Protein AF-A0A917Z6Z4-F1 (afdb_monomer)

Sequence (315 aa):
MNKAQIWLPVVLVAQLLILATIVSKHENIMANGEVVYLRTMPVDPRDIFRGDYVVLDYELVHRAKGLMQENNLRADNVYLNLRTNQRDVANLVSVDSTAPTLGLFVRGFASAFDHSYLPKLQLGIEKYFVEQGAGKELEAIRGEAQSWQTPLEMRVALGSDGTPVITGHRFSPIRTRTRFAEQEDALAQPDAPPQHLEFSIENSRLAPLTLFDDQAHCGFALVHAETLRPVALNRNCSKAVLKRIELFPGDRYQVEIDLSQLQWQAKGQSDPLSLAEVDRAWNGFRLVYQGQVDTPTADAEQILSARFFRRGGVD

Radius of gyration: 22.68 Å; Cα contacts (8 Å, |Δi|>4): 640; chains: 1; bounding box: 60×42×80 Å

Structure (mmCIF, N/CA/C/O backbone):
data_AF-A0A917Z6Z4-F1
#
_entry.id   AF-A0A917Z6Z4-F1
#
loop_
_atom_site.group_PDB
_atom_site.id
_atom_site.type_symbol
_atom_site.label_atom_id
_atom_site.label_alt_id
_atom_site.label_comp_id
_atom_site.label_asym_id
_atom_site.label_entity_id
_atom_site.label_seq_id
_atom_site.pdbx_PDB_ins_code
_atom_site.Cartn_x
_atom_site.Cartn_y
_atom_site.Cartn_z
_atom_site.occupancy
_atom_site.B_iso_or_equiv
_atom_site.auth_seq_id
_atom_site.auth_comp_id
_atom_site.auth_asym_id
_atom_site.auth_atom_id
_atom_site.pdbx_PDB_model_num
ATOM 1 N N . MET A 1 1 ? 32.267 11.219 -52.436 1.00 61.03 1 MET A N 1
ATOM 2 C CA . MET A 1 1 ? 31.227 11.059 -51.395 1.00 61.03 1 MET A CA 1
ATOM 3 C C . MET A 1 1 ? 31.404 12.179 -50.390 1.00 61.03 1 MET A C 1
ATOM 5 O O . MET A 1 1 ? 32.453 12.245 -49.756 1.00 61.03 1 MET A O 1
ATOM 9 N N . ASN A 1 2 ? 30.450 13.110 -50.307 1.00 73.31 2 ASN A N 1
ATOM 10 C CA . ASN A 1 2 ? 30.540 14.196 -49.328 1.00 73.31 2 ASN A CA 1
ATOM 11 C C . ASN A 1 2 ? 30.501 13.594 -47.923 1.00 73.31 2 ASN A C 1
ATOM 13 O O . ASN A 1 2 ? 29.737 12.662 -47.690 1.00 73.31 2 ASN A O 1
ATOM 17 N N . LYS A 1 3 ? 31.290 14.125 -46.981 1.00 69.12 3 LYS A N 1
ATOM 18 C CA . LYS A 1 3 ? 31.307 13.652 -45.582 1.00 69.12 3 LYS A CA 1
ATOM 19 C C . LYS A 1 3 ? 29.878 13.504 -45.027 1.00 69.12 3 LYS A C 1
ATOM 21 O O . LYS A 1 3 ? 29.570 12.500 -44.398 1.00 69.12 3 LYS A O 1
ATOM 26 N N . ALA A 1 4 ? 28.980 14.427 -45.376 1.00 69.19 4 ALA A N 1
ATOM 27 C CA . ALA A 1 4 ? 27.560 14.388 -45.019 1.00 69.19 4 ALA A CA 1
ATOM 28 C C . ALA A 1 4 ? 26.798 13.125 -45.491 1.00 69.19 4 ALA A C 1
ATOM 30 O O . ALA A 1 4 ? 25.942 12.635 -44.763 1.00 69.19 4 ALA A O 1
ATOM 31 N N . GLN A 1 5 ? 27.128 12.554 -46.657 1.00 77.19 5 GLN A N 1
ATOM 32 C CA . GLN A 1 5 ? 26.504 11.318 -47.160 1.00 77.19 5 GLN A CA 1
ATOM 33 C C . GLN A 1 5 ? 26.950 10.063 -46.394 1.00 77.19 5 GLN A C 1
ATOM 35 O O . GLN A 1 5 ? 26.251 9.059 -46.440 1.00 77.19 5 GLN A O 1
ATOM 40 N N . ILE A 1 6 ? 28.091 10.109 -45.694 1.00 82.94 6 ILE A N 1
ATOM 41 C CA . ILE A 1 6 ? 28.589 9.003 -44.856 1.00 82.94 6 ILE A CA 1
ATOM 42 C C . ILE A 1 6 ? 28.063 9.136 -43.420 1.00 82.94 6 ILE A C 1
ATOM 44 O O . ILE A 1 6 ? 27.693 8.142 -42.808 1.00 82.94 6 ILE A O 1
ATOM 48 N N . TRP A 1 7 ? 27.976 10.357 -42.884 1.00 90.88 7 TRP A N 1
ATOM 49 C CA . TRP A 1 7 ? 27.488 10.587 -41.517 1.00 90.88 7 TRP A CA 1
ATOM 50 C C . TRP A 1 7 ? 25.987 10.328 -41.356 1.00 90.88 7 TRP A C 1
ATOM 52 O O . TRP A 1 7 ? 25.575 9.811 -40.321 1.00 90.88 7 TRP A O 1
ATOM 62 N N . LEU A 1 8 ? 25.170 10.630 -42.371 1.00 90.94 8 LEU A N 1
ATOM 63 C CA . LEU A 1 8 ? 23.722 10.409 -42.317 1.00 90.94 8 LEU A CA 1
ATOM 64 C C . LEU A 1 8 ? 23.328 8.936 -42.046 1.00 90.94 8 LEU A C 1
ATOM 66 O O . LEU A 1 8 ? 22.584 8.702 -41.093 1.00 90.94 8 LEU A O 1
ATOM 70 N N . PRO A 1 9 ? 23.824 7.927 -42.796 1.00 92.31 9 PRO A N 1
ATOM 71 C CA . PRO A 1 9 ? 23.509 6.529 -42.502 1.00 92.31 9 PRO A CA 1
ATOM 72 C C . PRO A 1 9 ? 24.098 6.063 -41.166 1.00 92.31 9 PRO A C 1
ATOM 74 O O . PRO A 1 9 ? 23.475 5.255 -40.488 1.00 92.31 9 PRO A O 1
ATOM 77 N N . VAL A 1 10 ? 25.252 6.594 -40.746 1.00 93.75 10 VAL A N 1
ATOM 78 C CA . VAL A 1 10 ? 25.847 6.265 -39.439 1.00 93.75 10 VAL A CA 1
ATOM 79 C C . VAL A 1 10 ? 24.940 6.716 -38.294 1.00 93.75 10 VAL A C 1
ATOM 81 O O . VAL A 1 10 ? 24.666 5.927 -37.395 1.00 93.75 10 VAL A O 1
ATOM 84 N N . VAL A 1 11 ? 24.428 7.949 -38.342 1.00 94.69 11 VAL A N 1
ATOM 85 C CA . VAL A 1 11 ? 23.484 8.460 -37.333 1.00 94.69 11 VAL A CA 1
ATOM 86 C C . VAL A 1 11 ? 22.180 7.661 -37.350 1.00 94.69 11 VAL A C 1
ATOM 88 O O . VAL A 1 11 ? 21.671 7.311 -36.288 1.00 94.69 11 VAL A O 1
ATOM 91 N N . LEU A 1 12 ? 21.666 7.316 -38.535 1.00 95.62 12 LEU A N 1
ATOM 92 C CA . LEU A 1 12 ? 20.458 6.499 -38.665 1.00 95.62 12 LEU A CA 1
ATOM 93 C C . LEU A 1 12 ? 20.634 5.111 -38.029 1.00 95.62 12 LEU A C 1
ATOM 95 O O . LEU A 1 12 ? 19.788 4.677 -37.250 1.00 95.62 12 LEU A O 1
ATOM 99 N N . VAL A 1 13 ? 21.746 4.430 -38.321 1.00 96.25 13 VAL A N 1
ATOM 100 C CA . VAL A 1 13 ? 22.067 3.122 -37.731 1.00 96.25 13 VAL A CA 1
ATOM 101 C C . VAL A 1 13 ? 22.260 3.242 -36.220 1.00 96.25 13 VAL A C 1
ATOM 103 O O . VAL A 1 13 ? 21.740 2.410 -35.482 1.00 96.25 13 VAL A O 1
ATOM 106 N N . ALA A 1 14 ? 22.940 4.287 -35.741 1.00 95.31 14 ALA A N 1
ATOM 107 C CA . ALA A 1 14 ? 23.107 4.523 -34.310 1.00 95.31 14 ALA A CA 1
ATOM 108 C C . ALA A 1 14 ? 21.754 4.708 -33.600 1.00 95.31 14 ALA A C 1
ATOM 110 O O . ALA A 1 14 ? 21.525 4.100 -32.557 1.00 95.31 14 ALA A O 1
ATOM 111 N N . GLN A 1 15 ? 20.827 5.469 -34.191 1.00 95.31 15 GLN A N 1
ATOM 112 C CA . GLN A 1 15 ? 19.481 5.656 -33.646 1.00 95.31 15 GLN A CA 1
ATOM 113 C C . GLN A 1 15 ? 18.687 4.340 -33.604 1.00 95.31 15 GLN A C 1
ATOM 115 O O . GLN A 1 15 ? 18.035 4.050 -32.600 1.00 95.31 15 GLN A O 1
ATOM 120 N N . LEU A 1 16 ? 18.758 3.524 -34.662 1.00 96.19 16 LEU A N 1
ATOM 121 C CA . LEU A 1 16 ? 18.109 2.209 -34.698 1.00 96.19 16 LEU A CA 1
ATOM 122 C C . LEU A 1 16 ? 18.694 1.253 -33.653 1.00 96.19 16 LEU A C 1
ATOM 124 O O . LEU A 1 16 ? 17.938 0.536 -33.004 1.00 96.19 16 LEU A O 1
ATOM 128 N N . LEU A 1 17 ? 20.014 1.273 -33.448 1.00 95.94 17 LEU A N 1
ATOM 129 C CA . LEU A 1 17 ? 20.668 0.473 -32.412 1.00 95.94 17 LEU A CA 1
ATOM 130 C C . LEU A 1 17 ? 20.223 0.888 -31.006 1.00 95.94 17 LEU A C 1
ATOM 132 O O . LEU A 1 17 ? 19.947 0.018 -30.187 1.00 95.94 17 LEU A O 1
ATOM 136 N N . ILE A 1 18 ? 20.098 2.190 -30.731 1.00 95.38 18 ILE A N 1
ATOM 137 C CA . ILE A 1 18 ? 19.599 2.686 -29.438 1.00 95.38 18 ILE A CA 1
ATOM 138 C C . ILE A 1 18 ? 18.153 2.233 -29.195 1.00 95.38 18 ILE A C 1
ATOM 140 O O . ILE A 1 18 ? 17.816 1.793 -28.100 1.00 95.38 18 ILE A O 1
ATOM 144 N N . LEU A 1 19 ? 17.285 2.300 -30.206 1.00 94.62 19 LEU A N 1
ATOM 145 C CA . LEU A 1 19 ? 15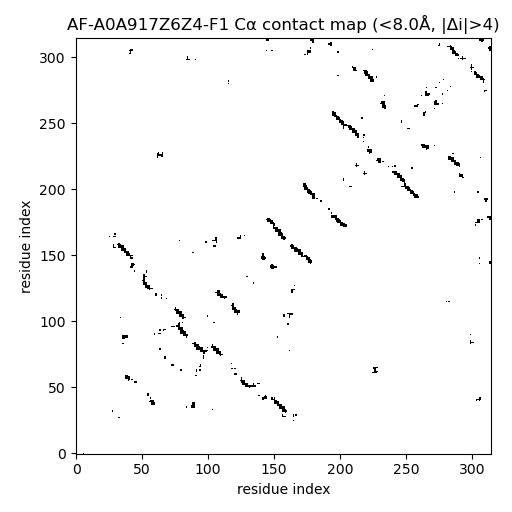.912 1.808 -30.065 1.00 94.62 19 LEU A CA 1
ATOM 146 C C . LEU A 1 19 ? 15.876 0.289 -29.850 1.00 94.62 19 LEU A C 1
ATOM 148 O O . LEU A 1 19 ? 15.153 -0.191 -28.977 1.00 94.62 19 LEU A O 1
ATOM 152 N N . ALA A 1 20 ? 16.691 -0.462 -30.592 1.00 94.12 20 ALA A N 1
ATOM 153 C CA . ALA A 1 20 ? 16.779 -1.912 -30.457 1.00 94.12 20 ALA A CA 1
ATOM 154 C C . ALA A 1 20 ? 17.257 -2.343 -29.061 1.00 94.12 20 ALA A C 1
ATOM 156 O O . ALA A 1 20 ? 16.723 -3.307 -28.513 1.00 94.12 20 ALA A O 1
ATOM 157 N N . THR A 1 21 ? 18.211 -1.630 -28.447 1.00 92.00 21 THR A N 1
ATOM 158 C CA . THR A 1 21 ? 18.669 -1.951 -27.083 1.00 92.00 21 THR A CA 1
ATOM 159 C C . THR A 1 21 ? 17.591 -1.689 -26.034 1.00 92.00 21 THR A C 1
ATOM 161 O O . THR A 1 21 ? 17.430 -2.506 -25.127 1.00 92.00 21 THR A O 1
ATOM 164 N N . ILE A 1 22 ? 16.813 -0.609 -26.167 1.00 89.56 22 ILE A N 1
ATOM 165 C CA . ILE A 1 22 ? 15.687 -0.315 -25.265 1.00 89.56 22 ILE A CA 1
ATOM 166 C C . ILE A 1 22 ? 14.629 -1.420 -25.356 1.00 89.56 22 ILE A C 1
ATOM 168 O O . ILE A 1 22 ? 14.234 -1.973 -24.330 1.00 89.56 22 ILE A O 1
ATOM 172 N N . VAL A 1 23 ? 14.214 -1.781 -26.574 1.00 90.62 23 VAL A N 1
ATOM 173 C CA . VAL A 1 23 ? 13.217 -2.841 -26.795 1.00 90.62 23 VAL A CA 1
ATOM 174 C C . VAL A 1 23 ? 13.727 -4.175 -26.259 1.00 90.62 23 VAL A C 1
ATOM 176 O O . VAL A 1 23 ? 13.036 -4.827 -25.484 1.00 90.62 23 VAL A O 1
ATOM 179 N N . SER A 1 24 ? 14.970 -4.547 -26.578 1.00 90.00 24 SER A N 1
ATOM 180 C CA . SER A 1 24 ? 15.561 -5.796 -26.093 1.00 90.00 24 SER A CA 1
ATOM 181 C C . SER A 1 24 ? 15.634 -5.861 -24.567 1.00 90.00 24 SER A C 1
ATOM 183 O O . SER A 1 24 ? 15.469 -6.944 -24.008 1.00 90.00 24 SER A O 1
ATOM 185 N N . LYS A 1 25 ? 15.867 -4.733 -23.881 1.00 87.50 25 LYS A N 1
ATOM 186 C CA . LYS A 1 25 ? 15.850 -4.684 -22.415 1.00 87.50 25 LYS A CA 1
ATOM 187 C C . LYS A 1 25 ? 14.447 -4.957 -21.871 1.00 87.50 25 LYS A C 1
ATOM 189 O O . LYS A 1 25 ? 14.312 -5.766 -20.959 1.00 87.50 25 LYS A O 1
ATOM 194 N N . HIS A 1 26 ? 13.423 -4.312 -22.428 1.00 86.19 26 HIS A N 1
ATOM 195 C CA . HIS A 1 26 ? 12.036 -4.511 -21.999 1.00 86.19 26 HIS A CA 1
ATOM 196 C C . HIS A 1 26 ? 11.555 -5.942 -22.251 1.00 86.19 26 HIS A C 1
ATOM 198 O O . HIS A 1 26 ? 11.022 -6.564 -21.338 1.00 86.19 26 HIS A O 1
ATOM 204 N N . GLU A 1 27 ? 11.818 -6.492 -23.436 1.00 89.62 27 GLU A N 1
ATOM 205 C CA . GLU A 1 27 ? 11.479 -7.881 -23.769 1.00 89.62 27 GLU A CA 1
ATOM 206 C C . GLU A 1 27 ? 12.175 -8.878 -22.834 1.00 89.62 27 GLU A C 1
ATOM 208 O O . GLU A 1 27 ? 11.557 -9.826 -22.354 1.00 89.62 27 GLU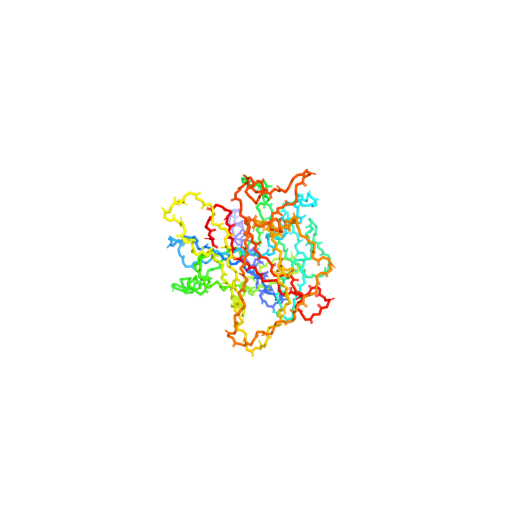 A O 1
ATOM 213 N N . ASN A 1 28 ? 13.444 -8.635 -22.490 1.00 89.88 28 ASN A N 1
ATOM 214 C CA . ASN A 1 28 ? 14.158 -9.490 -21.546 1.00 89.88 28 ASN A CA 1
ATOM 215 C C . ASN A 1 28 ? 13.541 -9.449 -20.138 1.00 89.88 28 ASN A C 1
ATOM 217 O O . ASN A 1 28 ? 13.452 -10.485 -19.486 1.00 89.88 28 ASN A O 1
ATOM 221 N N . ILE A 1 29 ? 13.089 -8.281 -19.670 1.00 90.12 29 ILE A N 1
ATOM 222 C CA . ILE A 1 29 ? 12.391 -8.162 -18.379 1.00 90.12 29 ILE A CA 1
ATOM 223 C C . ILE A 1 29 ? 11.036 -8.877 -18.435 1.00 90.12 29 ILE A C 1
ATOM 225 O O . ILE A 1 29 ? 10.689 -9.593 -17.503 1.00 90.12 29 ILE A O 1
ATOM 229 N N . MET A 1 30 ? 10.293 -8.739 -19.534 1.00 87.06 30 MET A N 1
ATOM 230 C CA . MET A 1 30 ? 9.011 -9.427 -19.724 1.00 87.06 30 MET A CA 1
ATOM 231 C C . MET A 1 30 ? 9.160 -10.955 -19.733 1.00 87.06 30 MET A C 1
ATOM 233 O O . MET A 1 30 ? 8.291 -11.653 -19.214 1.00 87.06 30 MET A O 1
ATOM 237 N N . ALA A 1 31 ? 10.247 -11.469 -20.315 1.00 87.25 31 ALA A N 1
ATOM 238 C CA . ALA A 1 31 ? 10.492 -12.902 -20.444 1.00 87.25 31 ALA A CA 1
ATOM 239 C C . ALA A 1 31 ? 11.151 -13.532 -19.205 1.00 87.25 31 ALA A C 1
ATOM 241 O O . ALA A 1 31 ? 10.768 -14.630 -18.808 1.00 87.25 31 ALA A O 1
ATOM 242 N N . ASN A 1 32 ? 12.140 -12.857 -18.610 1.00 90.06 32 ASN A N 1
ATOM 243 C CA . ASN A 1 32 ? 13.034 -13.429 -17.595 1.00 90.06 32 ASN A CA 1
ATOM 244 C C . ASN A 1 32 ? 13.034 -12.667 -16.259 1.00 90.06 32 ASN A C 1
ATOM 246 O O . ASN A 1 32 ? 13.773 -13.044 -15.351 1.00 90.06 32 ASN A O 1
ATOM 250 N N . GLY A 1 33 ? 12.273 -11.576 -16.137 1.00 89.50 33 GLY A N 1
ATOM 251 C CA . GLY A 1 33 ? 12.190 -10.802 -14.900 1.00 89.50 33 GLY A CA 1
ATOM 252 C C . GLY A 1 33 ? 11.499 -11.572 -13.776 1.00 89.50 33 GLY A C 1
ATOM 253 O O . GLY A 1 33 ? 10.628 -12.411 -14.016 1.00 89.50 33 GLY A O 1
ATOM 254 N N . GLU A 1 34 ? 11.865 -11.263 -12.533 1.00 93.44 34 GLU A N 1
ATOM 255 C CA . GLU A 1 34 ? 11.202 -11.841 -11.364 1.00 93.44 34 GLU A CA 1
ATOM 256 C C . GLU A 1 34 ? 9.817 -11.206 -11.204 1.00 93.44 34 GLU A C 1
ATOM 258 O O . GLU A 1 34 ? 9.682 -9.982 -11.152 1.00 93.44 34 GLU A O 1
ATOM 263 N N . VAL A 1 35 ? 8.771 -12.032 -11.185 1.00 95.25 35 VAL A N 1
ATOM 264 C CA . VAL A 1 35 ? 7.385 -11.556 -11.194 1.00 95.25 35 VAL A CA 1
ATOM 265 C C . VAL A 1 35 ? 6.842 -11.473 -9.778 1.00 95.25 35 VAL A C 1
ATOM 267 O O . VAL A 1 35 ? 6.774 -12.479 -9.079 1.00 95.25 35 VAL A O 1
ATOM 270 N N . VAL A 1 36 ? 6.359 -10.291 -9.403 1.00 95.88 36 VAL A N 1
ATOM 271 C CA . VAL A 1 36 ? 5.708 -10.038 -8.114 1.00 95.88 36 VAL A CA 1
ATOM 272 C C . VAL A 1 36 ? 4.434 -9.227 -8.270 1.00 95.88 36 VAL A C 1
ATOM 274 O O . VAL A 1 36 ? 4.194 -8.611 -9.307 1.00 95.88 36 VAL A O 1
ATOM 277 N N . TYR A 1 37 ? 3.608 -9.204 -7.228 1.00 95.94 37 TYR A N 1
ATOM 278 C CA . TYR A 1 37 ? 2.412 -8.373 -7.181 1.00 95.94 37 TYR A CA 1
ATOM 279 C C . TYR A 1 37 ? 2.631 -7.150 -6.294 1.00 95.94 37 TYR A C 1
ATOM 281 O O . TYR A 1 37 ? 2.878 -7.279 -5.096 1.00 95.94 37 TYR A O 1
ATOM 289 N N . LEU A 1 38 ? 2.501 -5.956 -6.870 1.00 95.56 38 LEU A N 1
ATOM 290 C CA . LEU A 1 38 ? 2.532 -4.700 -6.125 1.00 95.56 38 LEU A CA 1
ATOM 291 C C . LEU A 1 38 ? 1.100 -4.259 -5.826 1.00 95.56 38 LEU A C 1
ATOM 293 O O . LEU A 1 38 ? 0.309 -4.018 -6.740 1.00 95.56 38 LEU A O 1
ATOM 297 N N . ARG A 1 39 ? 0.760 -4.168 -4.540 1.00 93.25 39 ARG A N 1
ATOM 298 C CA . ARG A 1 39 ? -0.574 -3.766 -4.089 1.00 93.25 39 ARG A CA 1
ATOM 299 C C . ARG A 1 39 ? -0.750 -2.253 -4.165 1.00 93.25 39 ARG A C 1
ATOM 301 O O . ARG A 1 39 ? 0.111 -1.494 -3.711 1.00 93.25 39 ARG A O 1
ATOM 308 N N . THR A 1 40 ? -1.881 -1.820 -4.710 1.00 91.56 40 THR A N 1
ATOM 309 C CA . THR A 1 40 ? -2.292 -0.420 -4.677 1.00 91.56 40 THR A CA 1
ATOM 310 C C . THR A 1 40 ? -3.003 -0.084 -3.375 1.00 91.56 40 THR A C 1
ATOM 312 O O . THR A 1 40 ? -3.628 -0.940 -2.750 1.00 91.56 40 THR A O 1
ATOM 315 N N . MET A 1 41 ? -2.988 1.188 -3.003 1.00 88.81 41 MET A N 1
ATOM 316 C CA . MET A 1 41 ? -3.879 1.717 -1.986 1.00 88.81 41 MET A CA 1
ATOM 317 C C . MET A 1 41 ? -5.355 1.524 -2.395 1.00 88.81 41 MET A C 1
ATOM 319 O O . MET A 1 41 ? -5.675 1.540 -3.593 1.00 88.81 41 MET A O 1
ATOM 323 N N . PRO A 1 42 ? -6.265 1.369 -1.418 1.00 77.62 42 PRO A N 1
ATOM 324 C CA . PRO A 1 42 ? -7.679 1.695 -1.590 1.00 77.62 42 PRO A CA 1
ATOM 325 C C . PRO A 1 42 ? -7.788 3.211 -1.871 1.00 77.62 42 PRO A C 1
ATOM 327 O O . PRO A 1 42 ? -7.260 4.006 -1.080 1.00 77.62 42 PRO A O 1
ATOM 330 N N . VAL A 1 43 ? -8.328 3.600 -3.036 1.00 63.56 43 VAL A N 1
ATOM 331 C CA . VAL A 1 43 ? -8.141 4.924 -3.685 1.00 63.56 43 VAL A CA 1
ATOM 332 C C . VAL A 1 43 ? -9.466 5.549 -4.141 1.00 63.56 43 VAL A C 1
ATOM 334 O O . VAL A 1 43 ? -10.291 4.834 -4.705 1.00 63.56 43 VAL A O 1
ATOM 337 N N . ASP A 1 44 ? -9.547 6.882 -4.009 1.00 48.88 44 ASP A N 1
ATOM 338 C CA . ASP A 1 44 ? -10.455 7.841 -4.673 1.00 48.88 44 ASP A CA 1
ATOM 339 C C . ASP A 1 44 ? -10.032 8.113 -6.141 1.00 48.88 44 ASP A C 1
ATOM 341 O O . ASP A 1 44 ? -8.875 8.491 -6.385 1.00 48.88 44 ASP A O 1
ATOM 345 N N . PRO A 1 45 ? -10.897 7.934 -7.154 1.00 45.75 45 PRO A N 1
ATOM 346 C CA . PRO A 1 45 ? -10.552 8.226 -8.543 1.00 45.75 45 PRO A CA 1
ATOM 347 C C . PRO A 1 45 ? -10.411 9.734 -8.809 1.00 45.75 45 PRO A C 1
ATOM 349 O O . PRO A 1 45 ? -11.288 10.536 -8.494 1.00 45.75 45 PRO A O 1
ATOM 352 N N . ARG A 1 46 ? -9.347 10.139 -9.517 1.00 47.53 46 ARG A N 1
ATOM 353 C CA . ARG A 1 46 ? -9.306 11.448 -10.188 1.00 47.53 46 ARG A CA 1
ATOM 354 C C . ARG A 1 46 ? -8.994 11.315 -11.674 1.00 47.53 46 ARG A C 1
ATOM 356 O O . ARG A 1 46 ? -7.935 10.821 -12.048 1.00 47.53 46 ARG A O 1
ATOM 363 N N . ASP A 1 47 ? -9.885 11.947 -12.442 1.00 47.81 47 ASP A N 1
ATOM 364 C CA . ASP A 1 47 ? -9.760 12.441 -13.821 1.00 47.81 47 ASP A CA 1
ATOM 365 C C . ASP A 1 47 ? -10.357 11.557 -14.941 1.00 47.81 47 ASP A C 1
ATOM 367 O O . ASP A 1 47 ? -9.728 10.655 -15.481 1.00 47.81 47 ASP A O 1
ATOM 371 N N . ILE A 1 48 ? -11.585 11.912 -15.342 1.00 44.94 48 ILE A N 1
ATOM 372 C CA . ILE A 1 48 ? -12.417 11.305 -16.400 1.00 44.94 48 ILE A CA 1
ATOM 373 C C . ILE A 1 48 ? -12.094 11.796 -17.829 1.00 44.94 48 ILE A C 1
ATOM 375 O O . ILE A 1 48 ? -12.808 11.440 -18.767 1.00 44.94 48 ILE A O 1
ATOM 379 N N . PHE A 1 49 ? -11.058 12.622 -18.041 1.00 45.78 49 PHE A N 1
ATOM 380 C CA . PHE A 1 49 ? -10.930 13.373 -19.305 1.00 45.78 49 PHE A CA 1
ATOM 381 C C . PHE A 1 49 ? -9.634 13.187 -20.118 1.00 45.78 49 PHE A C 1
ATOM 383 O O . PHE A 1 49 ? -9.406 13.964 -21.046 1.00 45.78 49 PHE A O 1
ATOM 390 N N . ARG A 1 50 ? -8.780 12.181 -19.856 1.00 51.75 50 ARG A N 1
ATOM 391 C CA . ARG A 1 50 ? -7.478 12.049 -20.570 1.00 51.75 50 ARG A CA 1
ATOM 392 C C . ARG A 1 50 ? -7.171 10.697 -21.234 1.00 51.75 50 ARG A C 1
ATOM 394 O O . ARG A 1 50 ? -6.019 10.449 -21.586 1.00 51.75 50 ARG A O 1
ATOM 401 N N . GLY A 1 51 ? -8.192 9.884 -21.498 1.00 60.78 51 GLY A N 1
ATOM 402 C CA . GLY A 1 51 ? -8.066 8.534 -22.071 1.00 60.78 51 GLY A CA 1
ATOM 403 C C . GLY A 1 51 ? -8.232 7.440 -21.014 1.00 60.78 51 GLY A C 1
ATOM 404 O O . GLY A 1 51 ? -8.261 7.745 -19.826 1.00 60.78 51 GLY A O 1
ATOM 405 N N . ASP A 1 52 ? -8.353 6.179 -21.436 1.00 70.69 52 ASP A N 1
ATOM 406 C CA . ASP A 1 52 ? -8.557 5.040 -20.529 1.00 70.69 52 ASP A CA 1
ATOM 407 C C . ASP A 1 52 ? -7.220 4.564 -19.936 1.00 70.69 52 ASP A C 1
ATOM 409 O O . ASP A 1 52 ? -6.588 3.608 -20.388 1.00 70.69 52 ASP A O 1
ATOM 413 N N . TYR A 1 53 ? -6.743 5.279 -18.920 1.00 72.81 53 TYR A N 1
ATOM 414 C CA . TYR A 1 53 ? -5.676 4.797 -18.051 1.00 72.81 53 TYR A CA 1
ATOM 415 C C . TYR A 1 53 ? -6.068 4.980 -16.592 1.00 72.81 53 TYR A C 1
ATOM 417 O O . TYR A 1 53 ? -6.739 5.938 -16.226 1.00 72.81 53 TYR A O 1
ATOM 425 N N . VAL A 1 54 ? -5.589 4.073 -15.752 1.00 79.25 54 VAL A N 1
ATOM 426 C CA . VAL A 1 54 ? -5.819 4.100 -14.313 1.00 79.25 54 VAL A CA 1
ATOM 427 C C . VAL A 1 54 ? -4.567 4.631 -13.623 1.00 79.25 54 VAL A C 1
ATOM 429 O O . VAL A 1 54 ? -3.449 4.192 -13.915 1.00 79.25 54 VAL A O 1
ATOM 432 N N . VAL A 1 55 ? -4.746 5.581 -12.703 1.00 84.31 55 VAL A N 1
ATOM 433 C CA . VAL A 1 55 ? -3.669 6.032 -11.814 1.00 84.31 55 VAL A CA 1
ATOM 434 C C . VAL A 1 55 ? -3.505 5.025 -10.678 1.00 84.31 55 VAL A C 1
ATOM 436 O O . VAL A 1 55 ? -4.465 4.647 -9.994 1.00 84.31 55 VAL A O 1
ATOM 439 N N . LEU A 1 56 ? -2.268 4.576 -10.500 1.00 88.12 56 LEU A N 1
ATOM 440 C CA . LEU A 1 56 ? -1.866 3.588 -9.515 1.00 88.12 56 LEU A CA 1
ATOM 441 C C . LEU A 1 56 ? -1.094 4.277 -8.398 1.00 88.12 56 LEU A C 1
ATOM 443 O O . LEU A 1 56 ? -0.078 4.930 -8.634 1.00 88.12 56 LEU A O 1
ATOM 447 N N . ASP A 1 57 ? -1.585 4.094 -7.181 1.00 89.50 57 ASP A N 1
ATOM 448 C CA . ASP A 1 57 ? -0.927 4.534 -5.961 1.00 89.50 57 ASP A CA 1
ATOM 449 C C . ASP A 1 57 ? -0.535 3.295 -5.161 1.00 89.50 57 ASP A C 1
ATOM 451 O O . ASP A 1 57 ? -1.407 2.505 -4.811 1.00 89.50 57 ASP A O 1
ATOM 455 N N . TYR A 1 58 ? 0.757 3.068 -4.931 1.00 93.25 58 TYR A N 1
ATOM 456 C CA . TYR A 1 58 ? 1.263 1.805 -4.388 1.00 93.25 58 TYR A CA 1
ATOM 457 C C . TYR A 1 58 ? 1.472 1.868 -2.881 1.00 93.25 58 TYR A C 1
ATOM 459 O O . TYR A 1 58 ? 2.152 2.759 -2.377 1.00 93.25 58 TYR A O 1
ATOM 467 N N . GLU A 1 59 ? 1.004 0.851 -2.159 1.00 92.81 59 GLU A N 1
ATOM 468 C CA . GLU A 1 59 ? 1.134 0.776 -0.700 1.00 92.81 59 GLU A CA 1
ATOM 469 C C . GLU A 1 59 ? 2.600 0.886 -0.238 1.00 92.81 59 GLU A C 1
ATOM 471 O O . GLU A 1 59 ? 2.934 1.652 0.670 1.00 92.81 59 GLU A O 1
ATOM 476 N N . LEU A 1 60 ? 3.502 0.166 -0.912 1.00 93.81 60 LEU A N 1
ATOM 477 C CA . LEU A 1 60 ? 4.934 0.175 -0.608 1.00 93.81 60 LEU A CA 1
ATOM 478 C C . LEU A 1 60 ? 5.578 1.558 -0.781 1.00 93.81 60 LEU A C 1
ATOM 480 O O . LEU A 1 60 ? 6.552 1.848 -0.094 1.00 93.81 60 LEU A O 1
ATOM 484 N N . VAL A 1 61 ? 5.051 2.419 -1.663 1.00 94.38 61 VAL A N 1
ATOM 485 C CA . VAL A 1 61 ? 5.597 3.769 -1.885 1.00 94.38 61 VAL A CA 1
ATOM 486 C C . VAL A 1 61 ? 5.342 4.635 -0.656 1.00 94.38 61 VAL A C 1
ATOM 488 O O . VAL A 1 61 ? 6.252 5.320 -0.194 1.00 94.38 61 VAL A O 1
ATOM 491 N N . HIS A 1 62 ? 4.147 4.552 -0.068 1.00 92.69 62 HIS A N 1
ATOM 492 C CA . HIS A 1 62 ? 3.827 5.255 1.179 1.00 92.69 62 HIS A CA 1
ATOM 493 C C . HIS A 1 62 ? 4.695 4.766 2.337 1.00 92.69 62 HIS A C 1
ATOM 495 O O . HIS A 1 62 ? 5.288 5.576 3.047 1.00 92.69 62 HIS A O 1
ATOM 501 N N . ARG A 1 63 ? 4.869 3.445 2.482 1.00 92.62 63 ARG A N 1
ATOM 502 C CA . ARG A 1 63 ? 5.783 2.886 3.498 1.00 92.62 63 ARG A CA 1
ATOM 503 C C . ARG A 1 63 ? 7.219 3.356 3.290 1.00 92.62 63 ARG A C 1
ATOM 505 O O . ARG A 1 63 ? 7.893 3.715 4.254 1.00 92.62 63 ARG A O 1
ATOM 512 N N . ALA A 1 64 ? 7.675 3.395 2.040 1.00 94.12 64 ALA A N 1
ATOM 513 C CA . ALA A 1 64 ? 9.013 3.849 1.700 1.00 94.12 64 ALA A CA 1
ATOM 514 C C . ALA A 1 64 ? 9.212 5.323 2.060 1.00 94.12 64 ALA A C 1
ATOM 516 O O . ALA A 1 64 ? 10.213 5.643 2.695 1.00 94.12 64 ALA A O 1
ATOM 517 N N . LYS A 1 65 ? 8.241 6.204 1.775 1.00 92.38 65 LYS A N 1
ATOM 518 C CA . LYS A 1 65 ? 8.270 7.603 2.243 1.00 92.38 65 LYS A CA 1
ATOM 519 C C . LYS A 1 65 ? 8.421 7.683 3.766 1.00 92.38 65 LYS A C 1
ATOM 521 O O . LYS A 1 65 ? 9.223 8.478 4.255 1.00 92.38 65 LYS A O 1
ATOM 526 N N . GLY A 1 66 ? 7.691 6.847 4.509 1.00 90.06 66 GLY A N 1
ATOM 527 C CA . GLY A 1 66 ? 7.790 6.767 5.967 1.00 90.06 66 GLY A CA 1
ATOM 528 C C . GLY A 1 66 ? 9.186 6.381 6.463 1.00 90.06 66 GLY A C 1
ATOM 529 O O . GLY A 1 66 ? 9.749 7.090 7.298 1.00 90.06 66 GLY A O 1
ATOM 530 N N . LEU A 1 67 ? 9.769 5.316 5.905 1.00 91.38 67 LEU A N 1
ATOM 531 C CA . LEU A 1 67 ? 11.125 4.861 6.244 1.00 91.38 67 LEU A CA 1
ATOM 532 C C . LEU A 1 67 ? 12.201 5.873 5.832 1.00 91.38 67 LEU A C 1
ATOM 534 O O . LEU A 1 67 ? 13.151 6.110 6.575 1.00 91.38 67 LEU A O 1
ATOM 538 N N . MET A 1 68 ? 12.049 6.505 4.667 1.00 91.25 68 MET A N 1
ATOM 539 C CA . MET A 1 68 ? 12.958 7.556 4.212 1.00 91.25 68 MET A CA 1
ATOM 540 C C . MET A 1 68 ? 12.944 8.754 5.160 1.00 91.25 68 MET A C 1
ATOM 542 O O . MET A 1 68 ? 14.002 9.278 5.497 1.00 91.25 68 MET A O 1
ATOM 546 N N . GLN A 1 69 ? 11.761 9.175 5.616 1.00 87.94 69 GLN A N 1
ATOM 547 C CA . GLN A 1 69 ? 11.627 10.268 6.575 1.00 87.94 69 GLN A CA 1
ATOM 548 C C . GLN A 1 69 ? 12.275 9.916 7.921 1.00 87.94 69 GLN A C 1
ATOM 550 O O . GLN A 1 69 ? 12.997 10.737 8.481 1.00 87.94 69 GLN A O 1
ATOM 555 N N . GLU A 1 70 ? 12.033 8.707 8.430 1.00 88.00 70 GLU A N 1
ATOM 556 C CA . GLU A 1 70 ? 12.595 8.225 9.696 1.00 88.00 70 GLU A CA 1
ATOM 557 C C . GLU A 1 70 ? 14.125 8.154 9.665 1.00 88.00 70 GLU A C 1
ATOM 559 O O . GLU A 1 70 ? 14.785 8.639 10.581 1.00 88.00 70 GLU A O 1
ATOM 564 N N . ASN A 1 71 ? 14.687 7.643 8.571 1.00 90.00 71 ASN A N 1
ATOM 565 C CA . ASN A 1 71 ? 16.131 7.513 8.394 1.00 90.00 71 ASN A CA 1
ATOM 566 C C . ASN A 1 71 ? 16.795 8.792 7.853 1.00 90.00 71 ASN A C 1
ATOM 568 O O . ASN A 1 71 ? 18.000 8.796 7.603 1.00 90.00 71 ASN A O 1
ATOM 572 N N . ASN A 1 72 ? 16.025 9.866 7.630 1.00 88.06 72 ASN A N 1
ATOM 573 C CA . ASN A 1 72 ? 16.461 11.082 6.935 1.00 88.06 72 ASN A CA 1
ATOM 574 C C . ASN A 1 72 ? 17.200 10.773 5.610 1.00 88.06 72 ASN A C 1
ATOM 576 O O . ASN A 1 72 ? 18.182 11.430 5.253 1.00 88.06 72 ASN A O 1
ATOM 580 N N . LEU A 1 73 ? 16.732 9.751 4.886 1.00 88.44 73 LEU A N 1
ATOM 581 C CA . LEU A 1 73 ? 17.314 9.295 3.631 1.00 88.44 73 LEU A CA 1
ATOM 582 C C . LEU A 1 73 ? 16.950 10.266 2.507 1.00 88.44 73 LEU A C 1
ATOM 584 O O . LEU A 1 73 ? 15.776 10.483 2.204 1.00 88.44 73 LEU A O 1
ATOM 588 N N . ARG A 1 74 ? 17.974 10.830 1.864 1.00 88.38 74 ARG A N 1
ATOM 589 C CA . ARG A 1 74 ? 17.834 11.753 0.734 1.00 88.38 74 ARG A CA 1
ATOM 590 C C . ARG A 1 74 ? 18.674 11.245 -0.426 1.00 88.38 74 ARG A C 1
ATOM 592 O O . ARG A 1 74 ? 19.898 11.315 -0.375 1.00 88.38 74 ARG A O 1
ATOM 599 N N . ALA A 1 75 ? 18.011 10.711 -1.441 1.00 88.50 75 ALA A N 1
ATOM 600 C CA . ALA A 1 75 ? 18.647 10.216 -2.651 1.00 88.50 75 ALA A CA 1
ATOM 601 C C . ALA A 1 75 ? 17.657 10.285 -3.810 1.00 88.50 75 ALA A C 1
ATOM 603 O O . ALA A 1 75 ? 16.485 9.980 -3.612 1.00 88.50 75 ALA A O 1
ATOM 604 N N . ASP A 1 76 ? 18.135 10.641 -5.001 1.00 90.44 76 ASP A N 1
ATOM 605 C CA . ASP A 1 76 ? 17.284 10.712 -6.195 1.00 90.44 76 ASP A CA 1
ATOM 606 C C . ASP A 1 76 ? 16.881 9.318 -6.680 1.00 90.44 76 ASP A C 1
ATOM 608 O O . ASP A 1 76 ? 15.752 9.102 -7.105 1.00 90.44 76 ASP A O 1
ATOM 612 N N . ASN A 1 77 ? 17.803 8.355 -6.598 1.00 93.81 77 ASN A N 1
ATOM 613 C CA . ASN A 1 77 ? 17.518 6.947 -6.846 1.00 93.81 77 ASN A CA 1
ATOM 614 C C . ASN A 1 77 ? 17.449 6.218 -5.508 1.00 93.81 77 ASN A C 1
ATOM 616 O O . ASN A 1 77 ? 18.370 6.316 -4.694 1.00 93.81 77 ASN A O 1
ATOM 620 N N . VAL A 1 78 ? 16.377 5.461 -5.317 1.00 95.50 78 VAL A N 1
ATOM 621 C CA . VAL A 1 78 ? 16.181 4.603 -4.152 1.00 95.50 78 VAL A CA 1
ATOM 622 C C . VAL A 1 78 ? 15.838 3.192 -4.596 1.00 95.50 78 VAL A C 1
ATOM 624 O O . VAL A 1 78 ? 15.254 2.978 -5.657 1.00 95.50 78 VAL A O 1
ATOM 627 N N . TYR A 1 79 ? 16.202 2.223 -3.773 1.00 96.69 79 TYR A N 1
ATOM 628 C CA . TYR A 1 79 ? 15.976 0.808 -4.012 1.00 96.69 79 TYR A CA 1
ATOM 629 C C . TYR A 1 79 ? 15.149 0.277 -2.853 1.00 96.69 79 TYR A C 1
ATOM 631 O O . TYR A 1 79 ? 15.548 0.352 -1.692 1.00 96.69 79 TYR A O 1
ATOM 639 N N . LEU A 1 80 ? 13.947 -0.181 -3.178 1.00 96.81 80 LEU A N 1
ATOM 640 C CA . LEU A 1 80 ? 12.986 -0.692 -2.219 1.00 96.81 80 LEU A CA 1
ATOM 641 C C . LEU A 1 80 ? 13.162 -2.201 -2.180 1.00 96.81 80 LEU A C 1
ATOM 643 O O . LEU A 1 80 ? 12.782 -2.879 -3.134 1.00 96.81 80 LEU A O 1
ATOM 647 N N . ASN A 1 81 ? 13.747 -2.714 -1.102 1.00 96.31 81 ASN A N 1
ATOM 648 C CA . ASN A 1 81 ? 13.934 -4.148 -0.917 1.00 96.31 81 ASN A CA 1
ATOM 649 C C . ASN A 1 81 ? 12.608 -4.790 -0.532 1.00 96.31 81 ASN A C 1
ATOM 651 O O . ASN A 1 81 ? 11.900 -4.297 0.351 1.00 96.31 81 ASN A O 1
AT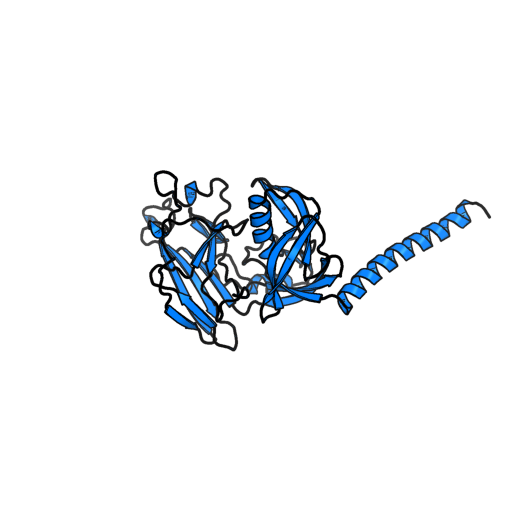OM 655 N N . LEU A 1 82 ? 12.279 -5.894 -1.188 1.00 94.69 82 LEU A N 1
ATOM 656 C CA . LEU A 1 82 ? 10.978 -6.534 -1.115 1.00 94.69 82 LEU A CA 1
ATOM 657 C C . LEU A 1 82 ? 11.098 -7.956 -0.572 1.00 94.69 82 LEU A C 1
ATOM 659 O O . LEU A 1 82 ? 12.087 -8.655 -0.784 1.00 94.69 82 LEU A O 1
ATOM 663 N N . ARG A 1 83 ? 10.031 -8.403 0.083 1.00 92.31 83 ARG A N 1
ATOM 664 C CA . ARG A 1 83 ? 9.774 -9.815 0.365 1.00 92.31 83 ARG A CA 1
ATOM 665 C C . ARG A 1 83 ? 8.349 -10.141 -0.043 1.00 92.31 83 ARG A C 1
ATOM 667 O O . ARG A 1 83 ? 7.434 -9.384 0.273 1.00 92.31 83 ARG A O 1
ATOM 674 N N . THR A 1 84 ? 8.155 -11.250 -0.738 1.00 90.50 84 THR A N 1
ATOM 675 C CA . THR A 1 84 ? 6.829 -11.714 -1.140 1.00 90.50 84 THR A CA 1
ATOM 676 C C . THR A 1 84 ? 6.174 -12.547 -0.049 1.00 90.50 84 THR A C 1
ATOM 678 O O . THR A 1 84 ? 6.843 -13.247 0.708 1.00 90.50 84 THR A O 1
ATOM 681 N N . ASN A 1 85 ? 4.848 -12.462 0.040 1.00 86.62 85 ASN A N 1
ATOM 682 C CA . ASN A 1 85 ? 4.052 -13.392 0.836 1.00 86.62 85 ASN A CA 1
ATOM 683 C C . ASN A 1 85 ? 3.667 -14.641 0.016 1.00 86.62 85 ASN A C 1
ATOM 685 O O . ASN A 1 85 ? 4.026 -14.775 -1.151 1.00 86.62 85 ASN A O 1
ATOM 689 N N . GLN A 1 86 ? 2.858 -15.530 0.601 1.00 84.31 86 GLN A N 1
ATOM 690 C CA . GLN A 1 86 ? 2.380 -16.764 -0.048 1.00 84.31 86 GLN A CA 1
ATOM 691 C C . GLN A 1 86 ? 1.553 -16.545 -1.330 1.00 84.31 86 GLN A C 1
ATOM 693 O O . GLN A 1 86 ? 1.287 -17.495 -2.061 1.00 84.31 86 GLN A O 1
ATOM 698 N N . ARG A 1 87 ? 1.099 -15.313 -1.591 1.00 87.56 87 ARG A N 1
ATOM 699 C CA . ARG A 1 87 ? 0.356 -14.928 -2.797 1.00 87.56 87 ARG A C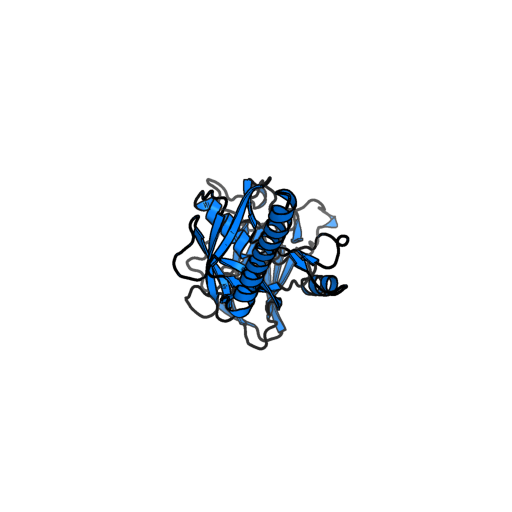A 1
ATOM 700 C C . ARG A 1 87 ? 1.229 -14.153 -3.789 1.00 87.56 87 ARG A C 1
ATOM 702 O O . ARG A 1 87 ? 0.678 -13.539 -4.701 1.00 87.56 87 ARG A O 1
ATOM 709 N N . ASP A 1 88 ? 2.544 -14.121 -3.593 1.00 91.56 88 ASP A N 1
ATOM 710 C CA . ASP A 1 88 ? 3.506 -13.334 -4.372 1.00 91.56 88 ASP A CA 1
ATOM 711 C C . ASP A 1 88 ? 3.300 -11.811 -4.268 1.00 91.56 88 ASP A C 1
ATOM 713 O O . ASP A 1 88 ? 3.803 -11.046 -5.092 1.00 91.56 88 ASP A O 1
ATOM 717 N N . VAL A 1 89 ? 2.555 -11.340 -3.260 1.00 91.56 89 VAL A N 1
ATOM 718 C CA . VAL A 1 89 ? 2.379 -9.904 -3.002 1.00 91.56 89 VAL A CA 1
ATOM 719 C C . VAL A 1 89 ? 3.608 -9.387 -2.270 1.00 91.56 89 VAL A C 1
ATOM 721 O O . VAL A 1 89 ? 3.972 -9.904 -1.213 1.00 91.56 89 VAL A O 1
ATOM 724 N N . ALA A 1 90 ? 4.252 -8.377 -2.847 1.00 92.69 90 ALA A N 1
ATOM 725 C CA . ALA A 1 90 ? 5.482 -7.805 -2.332 1.00 92.69 90 ALA A CA 1
ATOM 726 C C . ALA A 1 90 ? 5.219 -6.833 -1.175 1.00 92.69 90 ALA A C 1
ATOM 728 O O . ALA A 1 90 ? 4.486 -5.853 -1.314 1.00 92.69 90 ALA A O 1
ATOM 729 N N . ASN A 1 91 ? 5.899 -7.075 -0.059 1.00 90.81 91 ASN A N 1
ATOM 730 C CA . ASN A 1 91 ? 5.969 -6.198 1.100 1.00 90.81 91 ASN A CA 1
ATOM 731 C C . ASN A 1 91 ? 7.333 -5.507 1.155 1.00 90.81 91 ASN A C 1
ATOM 733 O O . ASN A 1 91 ? 8.366 -6.130 0.902 1.00 90.81 91 ASN A O 1
ATOM 737 N N . LEU A 1 92 ? 7.338 -4.229 1.533 1.00 92.56 92 LEU A N 1
ATOM 738 C CA . LEU A 1 92 ? 8.566 -3.462 1.726 1.00 92.56 92 LEU A CA 1
ATOM 739 C C . LEU A 1 92 ? 9.311 -3.929 2.984 1.00 92.56 92 LEU A C 1
ATOM 741 O O . LEU A 1 92 ? 8.722 -4.002 4.062 1.00 92.56 92 LEU A O 1
ATOM 745 N N . VAL A 1 93 ? 10.611 -4.183 2.848 1.00 91.56 93 VAL A N 1
ATOM 746 C CA . VAL A 1 93 ? 11.515 -4.548 3.948 1.00 91.56 93 VAL A CA 1
ATOM 747 C C . VAL A 1 93 ? 12.371 -3.354 4.365 1.00 91.56 93 VAL A C 1
ATOM 749 O O . VAL A 1 93 ? 12.423 -3.016 5.545 1.00 91.56 93 VAL A O 1
ATOM 752 N N . SER A 1 94 ? 13.031 -2.702 3.407 1.00 93.12 94 SER A N 1
ATOM 753 C CA . SER A 1 94 ? 13.875 -1.528 3.649 1.00 93.12 94 SER A CA 1
ATOM 754 C C . SER A 1 94 ? 13.994 -0.660 2.396 1.00 93.12 94 SER A C 1
ATOM 756 O O . SER A 1 94 ? 13.578 -1.059 1.306 1.00 93.12 94 SER A O 1
ATOM 758 N N . VAL A 1 95 ? 14.547 0.543 2.566 1.00 95.00 95 VAL A N 1
ATOM 759 C CA . VAL A 1 95 ? 14.826 1.485 1.478 1.00 95.00 95 VAL A CA 1
ATOM 760 C C . VAL A 1 95 ? 16.287 1.897 1.557 1.00 95.00 95 VAL A C 1
ATOM 762 O O . VAL A 1 95 ? 16.702 2.454 2.572 1.00 95.00 95 VAL A O 1
ATOM 765 N N . ASP A 1 96 ? 17.025 1.673 0.475 1.00 94.94 96 ASP A N 1
ATOM 766 C CA . ASP A 1 96 ? 18.444 2.009 0.363 1.00 94.94 96 ASP A CA 1
ATOM 767 C C . ASP A 1 96 ? 18.686 3.011 -0.774 1.00 94.94 96 ASP A C 1
ATOM 769 O O . ASP A 1 96 ? 17.928 3.081 -1.742 1.00 94.94 96 ASP A O 1
ATOM 773 N N . SER A 1 97 ? 19.761 3.798 -0.689 1.00 94.06 97 SER A N 1
ATOM 774 C CA . SER A 1 97 ? 20.191 4.707 -1.770 1.00 94.06 97 SER A CA 1
ATOM 775 C C . SER A 1 97 ? 21.094 4.036 -2.810 1.00 94.06 97 SER A C 1
ATOM 777 O O . SER A 1 97 ? 21.362 4.602 -3.871 1.00 94.06 97 SER A O 1
ATOM 779 N N . THR A 1 98 ? 21.573 2.827 -2.522 1.00 93.75 98 THR A N 1
ATOM 780 C CA . THR A 1 98 ? 22.447 2.035 -3.393 1.00 93.75 98 THR A CA 1
ATOM 781 C C . THR A 1 98 ? 21.783 0.719 -3.755 1.00 93.75 98 THR A C 1
ATOM 783 O O . THR A 1 98 ? 21.144 0.107 -2.903 1.00 93.75 98 THR A O 1
ATOM 786 N N . ALA A 1 99 ? 21.971 0.272 -4.998 1.00 91.62 99 ALA A N 1
ATOM 787 C CA . ALA A 1 99 ? 21.403 -0.984 -5.465 1.00 91.62 99 ALA A CA 1
ATOM 788 C C . ALA A 1 99 ? 21.940 -2.159 -4.627 1.00 91.62 99 ALA A C 1
ATOM 790 O O . ALA A 1 99 ? 23.163 -2.267 -4.468 1.00 91.62 99 ALA A O 1
ATOM 791 N N . PRO A 1 100 ? 21.068 -3.036 -4.106 1.00 90.81 100 PRO A N 1
ATOM 792 C CA . PRO A 1 100 ? 21.508 -4.245 -3.427 1.00 90.81 100 PRO A CA 1
ATOM 793 C C . PRO A 1 100 ? 22.162 -5.203 -4.435 1.00 90.81 100 PRO A C 1
ATOM 795 O O . PRO A 1 100 ? 21.850 -5.203 -5.626 1.00 90.81 100 PRO A O 1
ATOM 798 N N . THR A 1 101 ? 23.088 -6.035 -3.960 1.00 87.06 101 THR A N 1
ATOM 799 C CA . THR A 1 101 ? 23.769 -7.037 -4.801 1.00 87.06 101 THR A CA 1
ATOM 800 C C . THR A 1 101 ? 22.939 -8.300 -5.009 1.00 87.06 101 THR A C 1
ATOM 802 O O . THR A 1 101 ? 23.145 -9.015 -5.986 1.00 87.06 101 THR A O 1
ATOM 805 N N . LEU A 1 102 ? 22.035 -8.590 -4.072 1.00 86.00 102 LEU A N 1
ATOM 806 C CA . LEU A 1 102 ? 21.196 -9.780 -4.024 1.00 86.00 102 LEU A CA 1
ATOM 807 C C . LEU A 1 102 ? 19.836 -9.428 -3.423 1.00 86.00 102 LEU A C 1
ATOM 809 O O . LEU A 1 102 ? 19.718 -8.489 -2.636 1.00 86.00 102 LEU A O 1
ATOM 813 N N . GLY A 1 103 ? 18.845 -10.258 -3.729 1.00 88.62 103 GLY A N 1
ATOM 814 C CA . GLY A 1 103 ? 17.485 -10.114 -3.230 1.00 88.62 103 GLY A CA 1
ATOM 815 C C . GLY A 1 103 ? 16.569 -9.410 -4.222 1.00 88.62 103 GLY A C 1
ATOM 816 O O . GLY A 1 103 ? 16.996 -8.910 -5.261 1.00 88.62 103 GLY A O 1
ATOM 817 N N . LEU A 1 104 ? 15.288 -9.412 -3.880 1.00 93.69 104 LEU A N 1
ATOM 818 C CA . LEU A 1 104 ? 14.239 -8.807 -4.674 1.00 93.69 104 LEU A CA 1
ATOM 819 C C . LEU A 1 104 ? 14.125 -7.324 -4.328 1.00 93.69 104 LEU A C 1
ATOM 821 O O . LEU A 1 104 ? 13.938 -6.969 -3.164 1.00 93.69 104 LEU A O 1
ATOM 825 N N . PHE A 1 105 ? 14.186 -6.453 -5.328 1.00 96.44 105 PHE A N 1
ATOM 826 C CA . PHE A 1 105 ? 14.026 -5.021 -5.120 1.00 96.44 105 PHE A CA 1
ATOM 827 C C . PHE A 1 105 ? 13.389 -4.341 -6.324 1.00 96.44 105 PHE A C 1
ATOM 829 O O . PHE A 1 105 ? 13.505 -4.798 -7.461 1.00 96.44 105 PHE A O 1
ATOM 836 N N . VAL A 1 106 ? 12.743 -3.208 -6.067 1.00 97.06 106 VAL A N 1
ATOM 837 C CA . VAL A 1 106 ? 12.260 -2.305 -7.110 1.00 97.06 106 VAL A CA 1
ATOM 838 C C . VAL A 1 106 ? 12.980 -0.972 -7.005 1.00 97.06 106 VAL A C 1
ATOM 840 O O . VAL A 1 106 ? 13.140 -0.403 -5.923 1.00 97.06 106 VAL A O 1
ATOM 843 N N . ARG A 1 107 ? 13.439 -0.471 -8.146 1.00 96.69 107 ARG A N 1
ATOM 844 C CA . ARG A 1 107 ? 14.056 0.843 -8.250 1.00 96.69 107 ARG A CA 1
ATOM 845 C C . ARG A 1 107 ? 12.969 1.912 -8.297 1.00 96.69 107 ARG A C 1
ATOM 847 O O . ARG A 1 107 ? 12.019 1.814 -9.068 1.00 96.69 107 ARG A O 1
ATOM 854 N N . GLY A 1 108 ? 13.149 2.949 -7.493 1.00 95.88 108 GLY A N 1
ATOM 855 C CA . GLY A 1 108 ? 12.319 4.141 -7.464 1.00 95.88 108 GLY A CA 1
ATOM 856 C C . GLY A 1 108 ? 13.144 5.413 -7.630 1.00 95.88 108 GLY A C 1
ATOM 857 O O . GLY A 1 108 ? 14.362 5.436 -7.443 1.00 95.88 108 GLY A O 1
ATOM 858 N N . PHE A 1 109 ? 12.443 6.481 -7.975 1.00 94.44 109 PHE A N 1
ATOM 859 C CA . PHE A 1 109 ? 12.961 7.821 -8.163 1.00 94.44 109 PHE A CA 1
ATOM 860 C C . PHE A 1 109 ? 12.278 8.745 -7.167 1.00 94.44 109 PHE A C 1
ATOM 862 O O . PHE A 1 109 ? 11.055 8.907 -7.206 1.00 94.44 109 PHE A O 1
ATOM 869 N N . ALA A 1 110 ? 13.053 9.337 -6.269 1.00 91.56 110 ALA A N 1
ATOM 870 C CA . ALA A 1 110 ? 12.571 10.389 -5.396 1.00 91.56 110 ALA A CA 1
ATOM 871 C C . ALA A 1 110 ? 12.950 11.744 -6.001 1.00 91.56 110 ALA A C 1
ATOM 873 O O . ALA A 1 110 ? 14.099 11.982 -6.357 1.00 91.56 110 ALA A O 1
ATOM 874 N N . SER A 1 111 ? 11.974 12.636 -6.138 1.00 85.12 111 SER A N 1
ATOM 875 C CA . SER A 1 111 ? 12.207 14.019 -6.558 1.00 85.12 111 SER A CA 1
ATOM 876 C C . SER A 1 111 ? 11.979 14.993 -5.402 1.00 85.12 111 SER A C 1
ATOM 878 O O . SER A 1 111 ? 11.722 14.578 -4.270 1.00 85.12 111 SER A O 1
ATOM 880 N N . ALA A 1 112 ? 12.047 16.294 -5.708 1.00 71.88 112 ALA A N 1
ATOM 881 C CA . ALA A 1 112 ? 11.795 17.378 -4.764 1.00 71.88 112 ALA A CA 1
ATOM 882 C C . ALA A 1 112 ? 10.561 17.126 -3.879 1.00 71.88 112 ALA A C 1
ATOM 884 O O . ALA A 1 112 ? 9.579 16.506 -4.302 1.00 71.88 112 ALA A O 1
ATOM 885 N N . PHE A 1 113 ? 10.654 17.615 -2.643 1.00 71.00 113 PHE A N 1
ATOM 886 C CA . PHE A 1 113 ? 9.613 17.478 -1.636 1.00 71.00 113 PHE A CA 1
ATOM 887 C C . PHE A 1 113 ? 8.305 18.118 -2.107 1.00 71.00 113 PHE A C 1
ATOM 889 O O . PHE A 1 113 ? 8.307 19.185 -2.726 1.00 71.00 113 PHE A O 1
ATOM 896 N N . ASP A 1 114 ? 7.195 17.455 -1.812 1.00 65.69 114 ASP A N 1
ATOM 897 C CA . ASP A 1 114 ? 5.865 18.018 -1.986 1.00 65.69 114 ASP A CA 1
ATOM 898 C C . ASP A 1 114 ? 5.554 19.077 -0.909 1.00 65.69 114 ASP A C 1
ATOM 900 O O . ASP A 1 114 ? 6.360 19.374 -0.022 1.00 65.69 114 ASP A O 1
ATOM 904 N N . HIS A 1 115 ? 4.354 19.662 -0.980 1.00 61.53 115 HIS A N 1
ATOM 905 C CA . HIS A 1 115 ? 3.867 20.629 0.011 1.00 61.53 115 HIS A CA 1
ATOM 906 C C . HIS A 1 115 ? 3.748 20.048 1.432 1.00 61.53 115 HIS A C 1
ATOM 908 O O . HIS A 1 115 ? 3.666 20.812 2.392 1.00 61.53 115 HIS A O 1
ATOM 914 N N . SER A 1 116 ? 3.770 18.721 1.566 1.00 61.69 116 SER A N 1
ATOM 915 C CA . SER A 1 116 ? 3.718 17.986 2.830 1.00 61.69 116 SER A CA 1
ATOM 916 C C . SER A 1 116 ? 5.115 17.658 3.375 1.00 61.69 116 SER A C 1
ATOM 918 O O . SER A 1 116 ? 5.230 16.925 4.358 1.00 61.69 116 SER A O 1
ATOM 920 N N . TYR A 1 117 ? 6.178 18.215 2.775 1.00 67.25 117 TYR A N 1
ATOM 921 C CA . TYR A 1 117 ? 7.581 17.944 3.107 1.00 67.25 117 TYR A CA 1
ATOM 922 C C . TYR A 1 117 ? 7.954 16.458 2.996 1.00 67.25 117 TYR A C 1
ATOM 924 O O . TYR A 1 117 ? 8.885 15.992 3.660 1.00 67.25 117 TYR A O 1
ATOM 932 N N . LEU A 1 118 ? 7.257 15.711 2.137 1.00 74.06 118 LEU A N 1
ATOM 933 C CA . LEU A 1 118 ? 7.575 14.326 1.813 1.00 74.06 118 LEU A CA 1
ATOM 934 C C . LEU A 1 118 ? 8.203 14.249 0.419 1.00 74.06 118 LEU A C 1
ATOM 936 O O . LEU A 1 118 ? 7.808 14.991 -0.482 1.00 74.06 118 LEU A O 1
ATOM 940 N N . PRO A 1 119 ? 9.203 13.377 0.207 1.00 80.00 119 PRO A N 1
ATOM 941 C CA . PRO A 1 119 ? 9.751 13.179 -1.124 1.00 80.00 119 PRO A CA 1
ATOM 942 C C . PRO A 1 119 ? 8.669 12.593 -2.033 1.00 80.00 119 PRO A C 1
ATOM 944 O O . PRO A 1 119 ? 8.008 11.604 -1.691 1.00 80.00 119 PRO A O 1
ATOM 947 N N . LYS A 1 120 ? 8.507 13.172 -3.225 1.00 87.12 120 LYS A N 1
ATOM 948 C CA . LYS A 1 120 ? 7.685 12.549 -4.260 1.00 87.12 120 LYS A CA 1
ATOM 949 C C . LYS A 1 120 ? 8.439 11.333 -4.795 1.00 87.12 120 LYS A C 1
ATOM 951 O O . LYS A 1 120 ? 9.385 11.488 -5.561 1.00 87.12 120 LYS A O 1
ATOM 956 N N . LEU A 1 121 ? 8.020 10.146 -4.369 1.00 92.06 121 LEU A N 1
ATOM 957 C CA . LEU A 1 121 ? 8.596 8.864 -4.765 1.00 92.06 121 LEU A CA 1
ATOM 958 C C . LEU A 1 121 ? 7.748 8.211 -5.862 1.00 92.06 121 LEU A C 1
ATOM 960 O O . LEU A 1 121 ? 6.536 8.078 -5.706 1.00 92.06 121 LEU A O 1
ATOM 964 N N . GLN A 1 122 ? 8.390 7.807 -6.957 1.00 94.06 122 GLN A N 1
ATOM 965 C CA . GLN A 1 122 ? 7.764 7.141 -8.102 1.00 94.06 122 GLN A CA 1
ATOM 966 C C . GLN A 1 122 ? 8.589 5.921 -8.527 1.00 94.06 122 GLN A C 1
ATOM 968 O O . GLN A 1 122 ? 9.812 5.970 -8.546 1.00 94.06 122 GLN A O 1
ATOM 973 N N . LEU A 1 123 ? 7.929 4.833 -8.897 1.00 94.94 123 LEU A N 1
ATOM 974 C CA . LEU A 1 123 ? 8.512 3.639 -9.510 1.00 94.94 123 LEU A CA 1
ATOM 975 C C . LEU A 1 123 ? 8.574 3.734 -11.046 1.00 94.94 123 LEU A C 1
ATOM 977 O O . LEU A 1 123 ? 9.253 2.934 -11.682 1.00 94.94 123 LEU A O 1
ATOM 981 N N . GLY A 1 124 ? 7.853 4.683 -11.654 1.00 92.75 124 GLY A N 1
ATOM 982 C CA . GLY A 1 124 ? 7.723 4.803 -13.112 1.00 92.75 124 GLY A CA 1
ATOM 983 C C . GLY A 1 124 ? 6.620 3.922 -13.708 1.00 92.75 124 GLY A C 1
ATOM 984 O O . GLY A 1 124 ? 6.526 3.793 -14.926 1.00 92.75 124 GLY A O 1
ATOM 985 N N . ILE A 1 125 ? 5.783 3.329 -12.852 1.00 93.56 125 ILE A N 1
ATOM 986 C CA . ILE A 1 125 ? 4.656 2.453 -13.206 1.00 93.56 125 ILE A CA 1
ATOM 987 C C . ILE A 1 125 ? 3.348 2.921 -12.546 1.00 93.56 125 ILE A C 1
ATOM 989 O O . ILE A 1 125 ? 2.483 2.122 -12.205 1.00 93.56 125 ILE A O 1
ATOM 993 N N . GLU A 1 126 ? 3.187 4.231 -12.343 1.00 91.25 126 GLU A N 1
ATOM 994 C CA . GLU A 1 126 ? 2.002 4.849 -11.717 1.00 91.25 126 GLU A CA 1
ATOM 995 C C . GLU A 1 126 ? 0.809 4.962 -12.676 1.00 91.25 126 GLU A C 1
ATOM 997 O O . GLU A 1 126 ? -0.267 5.406 -12.285 1.00 91.25 126 GLU A O 1
ATOM 1002 N N . LYS A 1 127 ? 0.997 4.621 -13.953 1.00 88.69 127 LYS A N 1
ATOM 1003 C CA . LYS A 1 127 ? -0.040 4.691 -14.984 1.00 88.69 127 LYS A CA 1
ATOM 1004 C C . LYS A 1 127 ? -0.203 3.332 -15.633 1.00 88.69 127 LYS A C 1
ATOM 1006 O O . LYS A 1 127 ? 0.765 2.783 -16.158 1.00 88.69 127 LYS A O 1
ATOM 1011 N N . TYR A 1 128 ? -1.430 2.829 -15.637 1.00 87.06 128 TYR A N 1
ATOM 1012 C CA . TYR A 1 128 ? -1.787 1.589 -16.310 1.00 87.06 128 TYR A CA 1
ATOM 1013 C C . TYR A 1 128 ? -2.794 1.863 -17.417 1.00 87.06 128 TYR A C 1
ATOM 1015 O O . TYR A 1 128 ? -3.924 2.259 -17.152 1.00 87.06 128 TYR A O 1
ATOM 1023 N N . PHE A 1 129 ? -2.350 1.695 -18.659 1.00 83.19 129 PHE A N 1
ATOM 1024 C CA . PHE A 1 129 ? -3.167 1.916 -19.847 1.00 83.19 129 PHE A CA 1
ATOM 1025 C C . PHE A 1 129 ? -4.008 0.677 -20.124 1.00 83.19 129 PHE A C 1
ATOM 1027 O O . PHE A 1 129 ? -3.484 -0.438 -20.124 1.00 83.19 129 PHE A O 1
ATOM 1034 N N . VAL A 1 130 ? -5.297 0.885 -20.362 1.00 80.88 130 VAL A N 1
ATOM 1035 C CA . VAL A 1 130 ? -6.254 -0.184 -20.638 1.00 80.88 130 VAL A CA 1
ATOM 1036 C C . VAL A 1 130 ? -7.008 0.100 -21.929 1.00 80.88 130 VAL A C 1
ATOM 1038 O O . VAL A 1 130 ? -6.930 1.194 -22.489 1.00 80.88 130 VAL A O 1
ATOM 1041 N N . GLU A 1 131 ? -7.695 -0.917 -22.440 1.00 80.12 131 GLU A N 1
ATOM 1042 C CA . GLU A 1 131 ? -8.549 -0.758 -23.613 1.00 80.12 131 GLU A CA 1
ATOM 1043 C C . GLU A 1 131 ? -9.677 0.239 -23.345 1.00 80.12 131 GLU A C 1
ATOM 1045 O O . GLU A 1 131 ? -10.076 0.476 -22.199 1.00 80.12 131 GLU A O 1
ATOM 1050 N N . GLN A 1 132 ? -10.197 0.825 -24.425 1.00 72.94 132 GLN A N 1
ATOM 1051 C CA . GLN A 1 132 ? -11.189 1.880 -24.312 1.00 72.94 132 GLN A CA 1
ATOM 1052 C C . GLN A 1 132 ? -12.438 1.385 -23.557 1.00 72.94 132 GLN A C 1
ATOM 1054 O O . GLN A 1 132 ? -13.029 0.377 -23.937 1.00 72.94 132 GLN A O 1
ATOM 1059 N N . GLY A 1 133 ? -12.847 2.083 -22.495 1.00 71.88 133 GLY A N 1
ATOM 1060 C CA . GLY A 1 133 ? -13.977 1.710 -21.633 1.00 71.88 133 GLY A CA 1
ATOM 1061 C C . GLY A 1 133 ? -13.654 0.760 -20.469 1.00 71.88 133 GLY A C 1
ATOM 1062 O O . GLY A 1 133 ? -14.356 0.812 -19.459 1.00 71.88 133 GLY A O 1
ATOM 1063 N N . ALA A 1 134 ? -12.570 -0.024 -20.534 1.00 75.06 134 ALA A N 1
ATOM 1064 C CA . ALA A 1 134 ? -12.172 -0.932 -19.448 1.00 75.06 134 ALA A CA 1
ATOM 1065 C C . ALA A 1 134 ? -11.672 -0.180 -18.197 1.00 75.06 134 ALA A C 1
ATOM 1067 O O . ALA A 1 134 ? -11.733 -0.701 -17.083 1.00 75.06 134 ALA A O 1
ATOM 1068 N N . GLY A 1 135 ? -11.216 1.070 -18.356 1.00 72.56 135 GLY A N 1
ATOM 1069 C CA . GLY A 1 135 ? -10.783 1.919 -17.241 1.00 72.56 135 GLY A CA 1
ATOM 1070 C C . GLY A 1 135 ? -11.903 2.167 -16.235 1.00 72.56 135 GLY A C 1
ATOM 1071 O O . GLY A 1 135 ? -11.706 1.989 -15.035 1.00 72.56 135 GLY A O 1
ATOM 1072 N N . LYS A 1 136 ? -13.109 2.462 -16.735 1.00 72.50 136 LYS A N 1
ATOM 1073 C CA . LYS A 1 136 ? -14.295 2.690 -15.897 1.00 72.50 136 LYS A CA 1
ATOM 1074 C C . LYS A 1 136 ? -14.723 1.444 -15.130 1.00 72.50 136 LYS A C 1
ATOM 1076 O O . LYS A 1 136 ? -15.171 1.557 -13.995 1.00 72.50 136 LYS A O 1
ATOM 1081 N N . GLU A 1 137 ? -14.588 0.262 -15.728 1.00 73.94 137 GLU A N 1
ATOM 1082 C CA . GLU A 1 137 ? -14.909 -1.000 -15.051 1.00 73.94 137 GLU A CA 1
ATOM 1083 C C . GLU A 1 137 ? -13.928 -1.281 -13.909 1.00 73.94 137 GLU A C 1
ATOM 1085 O O . GLU A 1 137 ? -14.345 -1.638 -12.806 1.00 73.94 137 GLU A O 1
ATOM 1090 N N . LEU A 1 138 ? -12.630 -1.052 -14.137 1.00 74.75 138 LEU A N 1
ATOM 1091 C CA . LEU A 1 138 ? -11.618 -1.186 -13.091 1.00 74.75 138 LEU A CA 1
ATOM 1092 C C . LEU A 1 138 ? -11.841 -0.190 -11.950 1.00 74.75 138 LEU A C 1
ATOM 1094 O O . LEU A 1 138 ? -11.697 -0.564 -10.789 1.00 74.75 138 LEU A O 1
ATOM 1098 N N . GLU A 1 139 ? -12.217 1.050 -12.254 1.00 73.38 139 GLU A N 1
ATOM 1099 C CA . GLU A 1 139 ? -12.573 2.055 -11.246 1.00 73.38 139 GLU A CA 1
ATOM 1100 C C . GLU A 1 139 ? -13.829 1.659 -10.460 1.00 73.38 139 GLU A C 1
ATOM 1102 O O . GLU A 1 139 ? -13.819 1.704 -9.231 1.00 73.38 139 GLU A O 1
ATOM 1107 N N . ALA A 1 140 ? -14.874 1.173 -11.136 1.00 70.38 140 ALA A N 1
ATOM 1108 C CA . ALA A 1 140 ? -16.102 0.725 -10.483 1.00 70.38 140 ALA A CA 1
ATOM 1109 C C . ALA A 1 140 ? -15.865 -0.455 -9.523 1.00 70.38 140 ALA A C 1
ATOM 1111 O O . ALA A 1 140 ? -16.436 -0.489 -8.434 1.00 70.38 140 ALA A O 1
ATOM 1112 N N . ILE A 1 141 ? -15.000 -1.411 -9.890 1.00 69.81 141 ILE A N 1
ATOM 1113 C CA . ILE A 1 141 ? -14.642 -2.544 -9.015 1.00 69.81 141 ILE A CA 1
ATOM 1114 C C . ILE A 1 141 ? -13.748 -2.088 -7.849 1.00 69.81 141 ILE A C 1
ATOM 1116 O O . ILE A 1 141 ? -13.852 -2.622 -6.736 1.00 69.81 141 ILE A O 1
ATOM 1120 N N . ARG A 1 142 ? -12.875 -1.098 -8.086 1.00 68.38 142 ARG A N 1
ATOM 1121 C CA . ARG A 1 142 ? -12.050 -0.477 -7.039 1.00 68.38 142 ARG A CA 1
ATOM 1122 C C . ARG A 1 142 ? -12.887 0.289 -6.017 1.00 68.38 142 ARG A C 1
ATOM 1124 O O . ARG A 1 142 ? -12.440 0.343 -4.877 1.00 68.38 142 ARG A O 1
ATOM 1131 N N . GLY A 1 143 ? -14.073 0.766 -6.394 1.00 67.50 143 GLY A N 1
ATOM 1132 C CA . GLY A 1 143 ? -15.069 1.374 -5.512 1.00 67.50 143 GLY A CA 1
ATOM 1133 C C . GLY A 1 143 ? -14.883 2.879 -5.297 1.00 67.50 143 GLY A C 1
ATOM 1134 O O . GLY A 1 143 ? -13.828 3.444 -5.559 1.00 67.50 143 GLY A O 1
ATOM 1135 N N . GLU A 1 144 ? -15.936 3.521 -4.799 1.00 69.56 144 GLU A N 1
ATOM 1136 C CA . GLU A 1 144 ? -15.970 4.916 -4.342 1.00 69.56 144 GLU A CA 1
ATOM 1137 C C . GLU A 1 144 ? -15.626 5.030 -2.847 1.00 69.56 144 GLU A C 1
ATOM 1139 O O . GLU A 1 144 ? -15.702 4.042 -2.107 1.00 69.56 144 GLU A O 1
ATOM 1144 N N . ALA A 1 145 ? -15.338 6.249 -2.393 1.00 65.69 145 ALA A N 1
ATOM 1145 C CA . ALA A 1 145 ? -14.778 6.583 -1.086 1.00 65.69 145 ALA A CA 1
ATOM 1146 C C . ALA A 1 145 ? -15.455 5.973 0.157 1.00 65.69 145 ALA A C 1
ATOM 1148 O O . ALA A 1 145 ? -14.791 5.670 1.142 1.00 65.69 145 ALA A O 1
ATOM 1149 N N . GLN A 1 146 ? -16.772 5.743 0.129 1.00 75.25 146 GLN A N 1
ATOM 1150 C CA . GLN A 1 146 ? -17.523 5.142 1.252 1.00 75.25 146 GLN A CA 1
ATOM 1151 C C . GLN A 1 146 ? -18.120 3.764 0.927 1.00 75.25 146 GLN A C 1
ATOM 1153 O O . GLN A 1 146 ? -18.890 3.188 1.703 1.00 75.25 146 GLN A O 1
ATOM 1158 N N . SER A 1 147 ? -17.780 3.228 -0.241 1.00 84.19 147 SER A N 1
ATOM 1159 C CA . SER A 1 147 ? -18.264 1.943 -0.728 1.00 84.19 147 SER A CA 1
ATOM 1160 C C . SER A 1 147 ? -17.239 0.832 -0.478 1.00 84.19 147 SER A C 1
ATOM 1162 O O . SER A 1 147 ? -16.183 1.044 0.116 1.00 84.19 147 SER A O 1
ATOM 1164 N N . TRP A 1 148 ? -17.571 -0.390 -0.892 1.00 87.12 148 TRP A N 1
ATOM 1165 C CA . TRP A 1 148 ? -16.623 -1.496 -0.841 1.00 87.12 148 TRP A CA 1
ATOM 1166 C C . TRP A 1 148 ? -15.501 -1.283 -1.851 1.00 87.12 148 TRP A C 1
ATOM 1168 O O . TRP A 1 148 ? -15.721 -1.386 -3.057 1.00 87.12 148 TRP A O 1
ATOM 1178 N N . GLN A 1 149 ? -14.302 -1.062 -1.334 1.00 86.69 149 GLN A N 1
ATOM 1179 C CA . GLN A 1 149 ? -13.087 -0.904 -2.098 1.00 86.69 149 GLN A CA 1
ATOM 1180 C C . GLN A 1 149 ? -12.361 -2.237 -2.273 1.00 86.69 149 GLN A C 1
ATOM 1182 O O . GLN A 1 149 ? -12.232 -3.036 -1.339 1.00 86.69 149 GLN A O 1
ATOM 1187 N N . THR A 1 150 ? -11.853 -2.465 -3.483 1.00 88.50 150 THR A N 1
ATOM 1188 C CA . THR A 1 150 ? -11.089 -3.671 -3.822 1.00 88.50 150 THR A CA 1
ATOM 1189 C C . THR A 1 150 ? -9.712 -3.265 -4.342 1.00 88.50 150 THR A C 1
ATOM 1191 O O . THR A 1 150 ? -9.603 -2.835 -5.493 1.00 88.50 150 THR A O 1
ATOM 1194 N N . PRO A 1 151 ? -8.646 -3.366 -3.522 1.00 88.31 151 PRO A N 1
ATOM 1195 C CA . PRO A 1 151 ? -7.299 -3.010 -3.953 1.00 88.31 151 PRO A CA 1
ATOM 1196 C C . PRO A 1 151 ? -6.865 -3.788 -5.194 1.00 88.31 151 PRO A C 1
ATOM 1198 O O . PRO A 1 151 ? -7.135 -4.987 -5.316 1.00 88.31 151 PRO A O 1
ATOM 1201 N N . LEU A 1 152 ? -6.157 -3.115 -6.097 1.00 89.50 152 LEU A N 1
ATOM 1202 C CA . LEU A 1 152 ? -5.580 -3.738 -7.277 1.00 89.50 152 LEU A CA 1
ATOM 1203 C C . LEU A 1 152 ? -4.193 -4.289 -6.925 1.00 89.50 152 LEU A C 1
AT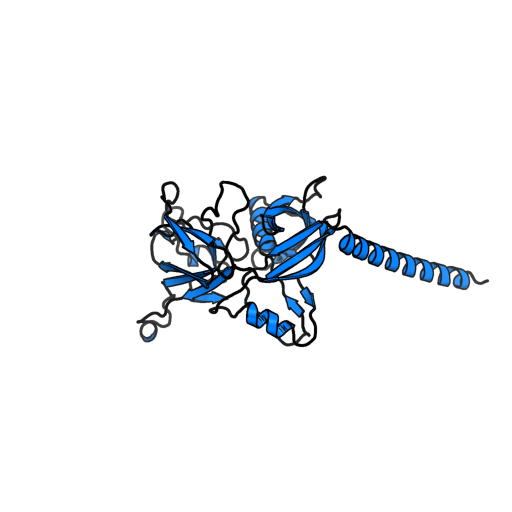OM 1205 O O . LEU A 1 152 ? -3.395 -3.646 -6.246 1.00 89.50 152 LEU A O 1
ATOM 1209 N N . GLU A 1 153 ? -3.895 -5.498 -7.375 1.00 93.31 153 GLU A N 1
ATOM 1210 C CA . GLU A 1 153 ? -2.585 -6.128 -7.255 1.00 93.31 153 GLU A CA 1
ATOM 1211 C C . GLU A 1 153 ? -1.968 -6.187 -8.656 1.00 93.31 153 GLU A C 1
ATOM 1213 O O . GLU A 1 153 ? -2.360 -7.003 -9.495 1.00 93.31 153 GLU A O 1
ATOM 1218 N N . MET A 1 154 ? -1.018 -5.294 -8.930 1.00 94.69 154 MET A N 1
ATOM 1219 C CA . MET A 1 154 ? -0.366 -5.189 -10.235 1.00 94.69 154 MET A CA 1
ATOM 1220 C C . MET A 1 154 ? 0.701 -6.261 -10.370 1.00 94.69 154 MET A C 1
ATOM 1222 O O . MET A 1 154 ? 1.627 -6.304 -9.566 1.00 94.69 154 MET A O 1
ATOM 1226 N N . ARG A 1 155 ? 0.605 -7.098 -11.403 1.00 96.62 155 ARG A N 1
ATOM 1227 C CA . ARG A 1 155 ? 1.632 -8.085 -11.736 1.00 96.62 155 ARG A CA 1
ATOM 1228 C C . ARG A 1 155 ? 2.790 -7.368 -12.421 1.00 96.62 155 ARG A C 1
ATOM 1230 O O . ARG A 1 155 ? 2.650 -6.900 -13.552 1.00 96.62 155 ARG A O 1
ATOM 1237 N N . VAL A 1 156 ? 3.932 -7.294 -11.755 1.00 96.69 156 VAL A N 1
ATOM 1238 C CA . VAL A 1 156 ? 5.112 -6.546 -12.191 1.00 96.69 156 VAL A CA 1
ATOM 1239 C C . VAL A 1 156 ? 6.285 -7.501 -12.354 1.00 96.69 156 VAL A C 1
ATOM 1241 O O . VAL A 1 156 ? 6.605 -8.245 -11.433 1.00 96.69 156 VAL A O 1
ATOM 1244 N N . ALA A 1 157 ? 6.920 -7.476 -13.523 1.00 96.50 157 ALA A N 1
ATOM 1245 C CA . ALA A 1 157 ? 8.201 -8.127 -13.754 1.00 96.50 157 ALA A CA 1
ATOM 1246 C C . ALA A 1 157 ? 9.330 -7.156 -13.389 1.00 96.50 157 ALA A C 1
ATOM 1248 O O . ALA A 1 157 ? 9.335 -6.004 -13.835 1.00 96.50 157 ALA A O 1
ATOM 1249 N N . LEU A 1 158 ? 10.268 -7.614 -12.566 1.00 95.56 158 LEU A N 1
ATOM 1250 C CA . LEU A 1 158 ? 11.411 -6.842 -12.098 1.00 95.56 158 LEU A CA 1
ATOM 1251 C C . LEU A 1 158 ? 12.673 -7.292 -12.837 1.00 95.56 158 LEU A C 1
ATOM 1253 O O . LEU A 1 158 ? 13.032 -8.471 -12.840 1.00 95.56 158 LEU A O 1
ATOM 1257 N N . GLY A 1 159 ? 13.339 -6.342 -13.494 1.00 93.06 159 GLY A N 1
ATOM 1258 C CA . GLY A 1 159 ? 14.653 -6.561 -14.095 1.00 93.06 159 GLY A CA 1
ATOM 1259 C C . GLY A 1 159 ? 15.754 -6.693 -13.042 1.00 93.06 159 GLY A C 1
ATOM 1260 O O . GLY A 1 159 ? 15.592 -6.271 -11.900 1.00 93.06 159 GLY A O 1
ATOM 1261 N N . SER A 1 160 ? 16.923 -7.197 -13.442 1.00 90.25 160 SER A N 1
ATOM 1262 C CA . SER A 1 160 ? 18.084 -7.353 -12.548 1.00 90.25 160 SER A CA 1
ATOM 1263 C C . SER A 1 160 ? 18.616 -6.036 -11.962 1.00 90.25 160 SER A C 1
ATOM 1265 O O . SER A 1 160 ? 19.385 -6.053 -11.010 1.00 90.25 160 SER A O 1
ATOM 1267 N N . ASP A 1 161 ? 18.253 -4.892 -12.548 1.00 91.06 161 ASP A N 1
ATOM 1268 C CA . ASP A 1 161 ? 18.570 -3.545 -12.056 1.00 91.06 161 ASP A CA 1
ATOM 1269 C C . ASP A 1 161 ? 17.413 -2.901 -11.264 1.00 91.06 161 ASP A C 1
ATOM 1271 O O . ASP A 1 161 ? 17.448 -1.702 -10.971 1.00 91.06 161 ASP A O 1
ATOM 1275 N N . GLY A 1 162 ? 16.374 -3.679 -10.949 1.00 92.94 162 GLY A N 1
ATOM 1276 C CA . GLY A 1 162 ? 15.169 -3.234 -10.257 1.00 92.94 162 GLY A CA 1
ATOM 1277 C C . GLY A 1 162 ? 14.180 -2.474 -11.138 1.00 92.94 162 GLY A C 1
ATOM 1278 O O . GLY A 1 162 ? 13.222 -1.925 -10.599 1.00 92.94 162 GLY A O 1
ATOM 1279 N N . THR A 1 163 ? 14.384 -2.401 -12.463 1.00 94.88 163 THR A N 1
ATOM 1280 C CA . THR A 1 163 ? 13.424 -1.755 -13.377 1.00 94.88 163 THR A CA 1
ATOM 1281 C C . THR A 1 163 ? 12.092 -2.516 -13.366 1.00 94.88 163 THR A C 1
ATOM 1283 O O . THR A 1 163 ? 12.089 -3.696 -13.730 1.00 94.88 163 THR A O 1
ATOM 1286 N N . PRO A 1 164 ? 10.964 -1.875 -13.003 1.00 95.69 164 PRO A N 1
ATOM 1287 C CA . PRO A 1 164 ? 9.664 -2.529 -13.009 1.00 95.69 164 PRO A CA 1
ATOM 1288 C C . PRO A 1 164 ? 8.948 -2.403 -14.358 1.00 95.69 164 PRO A C 1
ATOM 1290 O O . PRO A 1 164 ? 8.930 -1.336 -14.971 1.00 95.69 164 PRO A O 1
ATOM 1293 N N . VAL A 1 165 ? 8.291 -3.481 -14.790 1.00 94.62 165 VAL A N 1
ATOM 1294 C CA . VAL A 1 165 ? 7.406 -3.497 -15.965 1.00 94.62 165 VAL A CA 1
ATOM 1295 C C . VAL A 1 165 ? 6.078 -4.162 -15.607 1.00 94.62 165 VAL A C 1
ATOM 1297 O O . VAL A 1 165 ? 6.052 -5.296 -15.131 1.00 94.62 165 VAL A O 1
ATOM 1300 N N . ILE A 1 166 ? 4.958 -3.468 -15.836 1.00 93.12 166 ILE A N 1
ATOM 1301 C CA . ILE A 1 166 ? 3.617 -4.033 -15.618 1.00 93.12 166 ILE A CA 1
ATOM 1302 C C . ILE A 1 166 ? 3.330 -5.081 -16.698 1.00 93.12 166 ILE A C 1
ATOM 1304 O O . ILE A 1 166 ? 3.428 -4.799 -17.888 1.00 93.12 166 ILE A O 1
ATOM 1308 N N . THR A 1 167 ? 2.913 -6.272 -16.274 1.00 93.19 167 THR A N 1
ATOM 1309 C CA . THR A 1 167 ? 2.575 -7.406 -17.154 1.00 93.19 167 THR A CA 1
ATOM 1310 C C . THR A 1 167 ? 1.121 -7.861 -17.025 1.00 93.19 167 THR A C 1
ATOM 1312 O O . THR A 1 167 ? 0.676 -8.733 -17.766 1.00 93.19 167 THR A O 1
ATOM 1315 N N . GLY A 1 168 ? 0.379 -7.308 -16.067 1.00 92.31 168 GLY A N 1
ATOM 1316 C CA . GLY A 1 168 ? -1.016 -7.644 -15.810 1.00 92.31 168 GLY A CA 1
ATOM 1317 C C . GLY A 1 168 ? -1.474 -7.129 -14.452 1.00 92.31 168 GLY A C 1
ATOM 1318 O O . GLY A 1 168 ? -0.756 -6.394 -13.773 1.00 92.31 168 GLY A O 1
ATOM 1319 N N . HIS A 1 169 ? -2.666 -7.536 -14.039 1.00 92.75 169 HIS A N 1
ATOM 1320 C CA . HIS A 1 169 ? -3.235 -7.189 -12.744 1.00 92.75 169 HIS A CA 1
ATOM 1321 C C . HIS A 1 169 ? -4.186 -8.290 -12.268 1.00 92.75 169 HIS A C 1
ATOM 1323 O O . HIS A 1 169 ? -4.624 -9.134 -13.049 1.00 92.75 169 HIS A O 1
ATOM 1329 N N . ARG A 1 170 ? -4.515 -8.267 -10.980 1.00 92.25 170 ARG A N 1
ATOM 1330 C CA . ARG A 1 170 ? -5.638 -9.001 -10.391 1.00 92.25 170 ARG A CA 1
ATOM 1331 C C . ARG A 1 170 ? -6.214 -8.194 -9.234 1.00 92.25 170 ARG A C 1
ATOM 1333 O O . ARG A 1 170 ? -5.542 -7.317 -8.699 1.00 92.25 170 ARG A O 1
ATOM 1340 N N . PHE A 1 171 ? -7.432 -8.503 -8.819 1.00 89.50 171 PHE A N 1
ATOM 1341 C CA . PHE A 1 171 ? -8.018 -7.886 -7.633 1.00 89.50 171 PHE A CA 1
ATOM 1342 C C . PHE A 1 171 ? -7.569 -8.596 -6.355 1.00 89.50 171 PHE A C 1
ATOM 1344 O O . PHE A 1 171 ? -7.394 -9.818 -6.330 1.00 89.50 171 PHE A O 1
ATOM 1351 N N . SER A 1 172 ? -7.392 -7.819 -5.288 1.00 90.56 172 SER A N 1
ATOM 1352 C CA . SER A 1 172 ? -7.267 -8.353 -3.937 1.00 90.56 172 SER A CA 1
ATOM 1353 C C . SER A 1 172 ? -8.521 -9.171 -3.601 1.00 90.56 172 SER A C 1
ATOM 1355 O O . SER A 1 172 ? -9.635 -8.693 -3.806 1.00 90.56 172 SER A O 1
ATOM 1357 N N . PRO A 1 173 ? -8.384 -10.378 -3.035 1.00 90.25 173 PRO A N 1
ATOM 1358 C CA . PRO A 1 173 ? -9.504 -11.192 -2.590 1.00 90.25 173 PRO A CA 1
ATOM 1359 C C . PRO A 1 173 ? -9.988 -10.766 -1.193 1.00 90.25 173 PRO A C 1
ATOM 1361 O O . PRO A 1 173 ? -10.712 -11.502 -0.531 1.00 90.25 173 PRO A O 1
ATOM 1364 N N . ILE A 1 174 ? -9.530 -9.611 -0.711 1.00 89.94 174 ILE A N 1
ATOM 1365 C CA . ILE A 1 174 ? -10.023 -8.934 0.481 1.00 89.94 174 ILE A CA 1
ATOM 1366 C C . ILE A 1 174 ? -10.543 -7.578 0.032 1.00 89.94 174 ILE A C 1
ATOM 1368 O O . ILE A 1 174 ? -9.793 -6.802 -0.574 1.00 89.94 174 ILE A O 1
ATOM 1372 N N . ARG A 1 175 ? -11.802 -7.306 0.365 1.00 91.44 175 ARG A N 1
ATOM 1373 C CA . ARG A 1 175 ? -12.445 -6.013 0.135 1.00 91.44 175 ARG A CA 1
ATOM 1374 C C . ARG A 1 175 ? -12.575 -5.286 1.455 1.00 91.44 175 ARG A C 1
ATOM 1376 O O . ARG A 1 175 ? -12.788 -5.911 2.496 1.00 91.44 175 ARG A O 1
ATOM 1383 N N . THR A 1 176 ? -12.452 -3.973 1.415 1.00 92.44 176 THR A N 1
ATOM 1384 C CA . THR A 1 176 ? -12.566 -3.143 2.606 1.00 92.44 176 THR A CA 1
ATOM 1385 C C . THR A 1 176 ? -13.566 -2.029 2.399 1.00 92.44 176 THR A C 1
ATOM 1387 O O . THR A 1 176 ? -13.847 -1.635 1.275 1.00 92.44 176 THR A O 1
ATOM 1390 N N . ARG A 1 177 ? -14.152 -1.528 3.478 1.00 92.69 177 ARG A N 1
ATOM 1391 C CA . ARG A 1 177 ? -15.026 -0.359 3.430 1.00 92.69 177 ARG A CA 1
ATOM 1392 C C . ARG A 1 177 ? -14.772 0.492 4.652 1.00 92.69 177 ARG A C 1
ATOM 1394 O O . ARG A 1 177 ? -14.763 -0.031 5.763 1.00 92.69 177 ARG A O 1
ATOM 1401 N N . THR A 1 178 ? -14.623 1.788 4.439 1.00 92.19 178 THR A N 1
ATOM 1402 C CA . THR A 1 178 ? -14.473 2.768 5.511 1.00 92.19 178 THR A CA 1
ATOM 1403 C C . THR A 1 178 ? -15.599 3.775 5.391 1.00 92.19 178 THR A C 1
ATOM 1405 O O . THR A 1 178 ? -15.839 4.305 4.311 1.00 92.19 178 THR A O 1
ATOM 1408 N N . ARG A 1 179 ? -16.302 4.049 6.485 1.00 91.12 179 ARG A N 1
ATOM 1409 C CA . ARG A 1 179 ? -17.316 5.108 6.535 1.00 91.12 17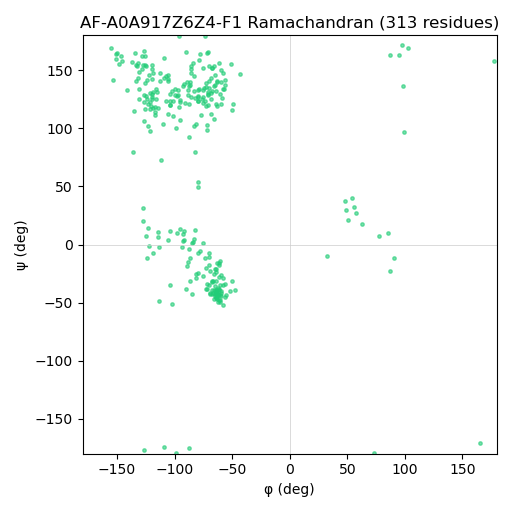9 ARG A CA 1
ATOM 1410 C C . ARG A 1 179 ? -17.420 5.661 7.945 1.00 91.12 179 ARG A C 1
ATOM 1412 O O . ARG A 1 179 ? -17.039 4.992 8.898 1.00 91.12 179 ARG A O 1
ATOM 1419 N N . PHE A 1 180 ? -17.958 6.862 8.087 1.00 88.81 180 PHE A N 1
ATOM 1420 C CA . PHE A 1 180 ? -18.410 7.328 9.394 1.00 88.81 180 PHE A CA 1
ATOM 1421 C C . PHE A 1 180 ? -19.846 6.854 9.623 1.00 88.81 180 PHE A C 1
ATOM 1423 O O . PHE A 1 180 ? -20.645 6.851 8.683 1.00 88.81 180 PHE A O 1
ATOM 1430 N N . ALA A 1 181 ? -20.158 6.419 10.843 1.00 84.31 181 ALA A N 1
ATOM 1431 C CA . ALA A 1 181 ? -21.531 6.103 11.210 1.00 84.31 181 ALA A CA 1
ATOM 1432 C C . ALA A 1 181 ? -22.381 7.382 11.162 1.00 84.31 181 ALA A C 1
ATOM 1434 O O . ALA A 1 181 ? -21.897 8.483 11.444 1.00 84.31 181 ALA A O 1
ATOM 1435 N N . GLU A 1 182 ? -23.645 7.232 10.779 1.00 72.81 182 GLU A N 1
ATOM 1436 C CA . GLU A 1 182 ? -24.589 8.342 10.702 1.00 72.81 182 GLU A CA 1
ATOM 1437 C C . GLU A 1 182 ? -24.894 8.843 12.121 1.00 72.81 182 GLU A C 1
ATOM 1439 O O . GLU A 1 182 ? -25.232 8.062 13.008 1.00 72.81 182 GLU A O 1
ATOM 1444 N N . GLN A 1 183 ? -24.700 10.139 12.361 1.00 64.25 183 GLN A N 1
ATOM 1445 C CA . GLN A 1 183 ? -24.821 10.729 13.692 1.00 64.25 183 GLN A CA 1
ATOM 1446 C C . GLN A 1 183 ? -26.264 11.210 13.899 1.00 64.25 183 GLN A C 1
ATOM 1448 O O . GLN A 1 183 ? -26.733 12.056 13.140 1.00 64.25 183 GLN A O 1
ATOM 1453 N N . GLU A 1 184 ? -26.963 10.707 14.924 1.00 63.03 184 GLU A N 1
ATOM 1454 C CA . GLU A 1 184 ? -28.370 11.072 15.199 1.00 63.03 184 GLU A CA 1
ATOM 1455 C C . GLU A 1 184 ? -28.562 12.594 15.376 1.00 63.03 184 GLU A C 1
ATOM 1457 O O . GLU A 1 184 ? -29.552 13.160 14.917 1.00 63.03 184 GLU A O 1
ATOM 1462 N N . ASP A 1 185 ? -27.562 13.278 15.942 1.00 57.88 185 ASP A N 1
ATOM 1463 C CA . ASP A 1 185 ? -27.567 14.726 16.186 1.00 57.88 185 ASP A CA 1
ATOM 1464 C C . ASP A 1 185 ? -26.964 15.567 15.042 1.00 57.88 185 ASP A C 1
ATOM 1466 O O . ASP A 1 185 ? -26.740 16.769 15.211 1.00 57.88 185 ASP A O 1
ATOM 1470 N N . ALA A 1 186 ? -26.703 14.990 13.861 1.00 59.66 186 ALA A N 1
ATOM 1471 C CA . ALA A 1 186 ? -26.074 15.710 12.742 1.00 59.66 186 ALA A CA 1
ATOM 1472 C C . ALA A 1 186 ? -26.865 16.960 12.300 1.00 59.66 186 ALA A C 1
ATOM 1474 O O . ALA A 1 186 ? -26.283 17.942 11.842 1.00 59.66 186 ALA A O 1
ATOM 1475 N N . LEU A 1 187 ? -28.192 16.955 12.482 1.00 61.03 187 LEU A N 1
ATOM 1476 C CA . LEU A 1 187 ? -29.056 18.114 12.223 1.00 61.03 187 LEU A CA 1
ATOM 1477 C C . LEU A 1 187 ? -28.945 19.202 13.305 1.00 61.03 187 LEU A C 1
ATOM 1479 O O . LEU A 1 187 ? -29.200 20.372 13.021 1.00 61.03 187 LEU A O 1
ATOM 1483 N N . ALA A 1 188 ? -28.588 18.829 14.537 1.00 63.62 188 ALA A N 1
ATOM 1484 C CA . ALA A 1 188 ? -28.476 19.740 15.674 1.00 63.62 188 ALA A CA 1
ATOM 1485 C C . ALA A 1 188 ? -27.091 20.403 15.765 1.00 63.62 188 ALA A C 1
ATOM 1487 O O . ALA A 1 188 ? -26.990 21.546 16.211 1.00 63.62 188 ALA A O 1
ATOM 1488 N N . GLN A 1 189 ? -26.028 19.712 15.339 1.00 66.75 189 GLN A N 1
ATOM 1489 C CA . GLN A 1 189 ? -24.660 20.243 15.297 1.00 66.75 189 GLN A CA 1
ATOM 1490 C C . GLN A 1 189 ? -23.964 19.865 13.978 1.00 66.75 189 GLN A C 1
ATOM 1492 O O . GLN A 1 189 ? -23.143 18.948 13.958 1.00 66.75 189 GLN A O 1
ATOM 1497 N N . PRO A 1 190 ? -24.245 20.587 12.878 1.00 64.12 190 PRO A N 1
ATOM 1498 C CA . PRO A 1 190 ? -23.710 20.258 11.554 1.00 64.12 190 PRO A CA 1
ATOM 1499 C C . PRO A 1 190 ? -22.182 20.394 11.448 1.00 64.12 190 PRO A C 1
ATOM 1501 O O . PRO A 1 190 ? -21.574 19.769 10.585 1.00 64.12 190 PRO A O 1
ATOM 1504 N N . ASP A 1 191 ? -21.555 21.174 12.336 1.00 69.06 191 ASP A N 1
ATOM 1505 C CA . ASP A 1 191 ? -20.099 21.374 12.371 1.00 69.06 191 ASP A CA 1
ATOM 1506 C C . ASP A 1 191 ? -19.370 20.406 13.325 1.00 69.06 191 ASP A C 1
ATOM 1508 O O . ASP A 1 191 ? -18.141 20.459 13.449 1.00 69.06 191 ASP A O 1
ATOM 1512 N N . ALA A 1 192 ? -20.098 19.535 14.039 1.00 70.19 192 ALA A N 1
ATOM 1513 C CA . ALA A 1 192 ? -19.475 18.569 14.933 1.00 70.19 192 ALA A CA 1
ATOM 1514 C C . ALA A 1 192 ? -18.745 17.488 14.114 1.00 70.19 192 ALA A C 1
ATOM 1516 O O . ALA A 1 192 ? -19.329 16.893 13.209 1.00 70.19 192 ALA A O 1
ATOM 1517 N N . PRO A 1 193 ? -17.468 17.194 14.413 1.00 72.88 193 PRO A N 1
ATOM 1518 C CA . PRO A 1 193 ? -16.733 16.187 13.666 1.00 72.88 193 PRO A CA 1
ATOM 1519 C C . PRO A 1 193 ? -17.287 14.786 13.976 1.00 72.88 193 PRO A C 1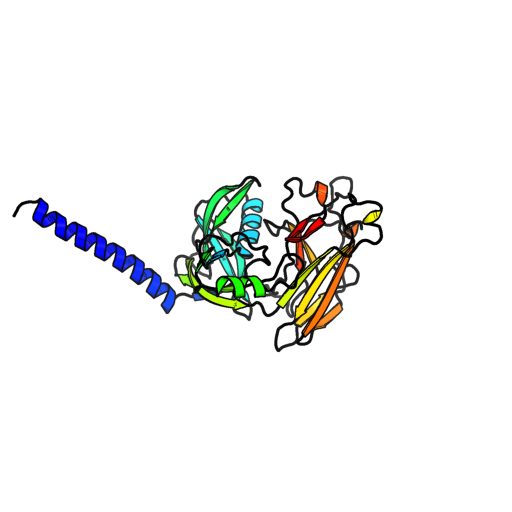
ATOM 1521 O O . PRO A 1 193 ? -17.548 14.485 15.149 1.00 72.88 193 PRO A O 1
ATOM 1524 N N . PRO A 1 194 ? -17.395 13.892 12.975 1.00 76.50 194 PRO A N 1
ATOM 1525 C CA . PRO A 1 194 ? -17.943 12.561 13.186 1.00 76.50 194 PRO A CA 1
ATOM 1526 C C . PRO A 1 194 ? -17.059 11.769 14.145 1.00 76.50 194 PRO A C 1
ATOM 1528 O O . PRO A 1 194 ? -15.830 11.871 14.120 1.00 76.50 194 PRO A O 1
ATOM 1531 N N . GLN A 1 195 ? -17.687 11.016 15.043 1.00 81.44 195 GLN A N 1
ATOM 1532 C CA . GLN A 1 195 ? -16.986 10.369 16.157 1.00 81.44 195 GLN A CA 1
ATOM 1533 C C . GLN A 1 195 ? -16.781 8.872 15.925 1.00 81.44 195 GLN A C 1
ATOM 1535 O O . GLN A 1 195 ? -15.724 8.355 16.273 1.00 81.44 195 GLN A O 1
ATOM 1540 N N . HIS A 1 196 ? -17.733 8.212 15.265 1.00 89.25 196 HIS A N 1
ATOM 1541 C CA . HIS A 1 196 ? -17.744 6.765 15.063 1.00 89.25 196 HIS A CA 1
ATOM 1542 C C . HIS A 1 196 ? -17.279 6.421 13.649 1.00 89.25 196 HIS A C 1
ATOM 1544 O O . HIS A 1 196 ? -17.956 6.718 12.664 1.00 89.25 196 HIS A O 1
ATOM 1550 N N . LEU A 1 197 ? -16.098 5.824 13.548 1.00 92.19 197 LEU A N 1
ATOM 1551 C CA . LEU A 1 197 ? -15.532 5.310 12.311 1.00 92.19 197 LEU A CA 1
ATOM 1552 C C . LEU A 1 197 ? -15.849 3.820 12.196 1.00 92.19 197 LEU A C 1
ATOM 1554 O O . LEU A 1 197 ? -15.438 3.027 13.038 1.00 92.19 197 LEU A O 1
ATOM 1558 N N . GLU A 1 198 ? -16.515 3.429 11.122 1.00 94.38 198 GLU A N 1
ATOM 1559 C CA . GLU A 1 198 ? -16.731 2.033 10.780 1.00 94.38 198 GLU A CA 1
ATOM 1560 C C . GLU A 1 198 ? -15.708 1.573 9.745 1.00 94.38 198 GLU A C 1
ATOM 1562 O O . GLU A 1 198 ? -15.567 2.167 8.671 1.00 94.38 198 GLU A O 1
ATOM 1567 N N . PHE A 1 199 ? -15.039 0.464 10.046 1.00 94.75 199 PHE A N 1
ATOM 1568 C CA . PHE A 1 199 ? -14.164 -0.224 9.110 1.00 94.75 199 PHE A CA 1
ATOM 1569 C C . PHE A 1 199 ? -14.622 -1.670 8.940 1.00 94.75 199 PHE A C 1
ATOM 1571 O O . PHE A 1 199 ? -14.700 -2.429 9.903 1.00 94.75 199 PHE A O 1
ATOM 1578 N N . SER A 1 200 ? -14.955 -2.051 7.710 1.00 94.88 200 SER A N 1
ATOM 1579 C CA . SER A 1 200 ? -15.405 -3.397 7.360 1.00 94.88 200 SER A CA 1
ATOM 1580 C C . SER A 1 200 ? -14.377 -4.108 6.482 1.00 94.88 200 SER A C 1
ATOM 1582 O O . SER A 1 200 ? -13.821 -3.509 5.563 1.00 94.88 200 SER A O 1
ATOM 1584 N N . ILE A 1 201 ? -14.178 -5.399 6.727 1.00 94.25 201 ILE A N 1
ATOM 1585 C CA . ILE A 1 201 ? -13.361 -6.323 5.936 1.00 94.25 201 ILE A CA 1
ATOM 1586 C C . ILE A 1 201 ? -14.283 -7.436 5.436 1.00 94.25 201 ILE A C 1
ATOM 1588 O O . ILE A 1 201 ? -15.004 -8.033 6.229 1.00 94.25 201 ILE A O 1
ATOM 1592 N N . GLU A 1 202 ? -14.262 -7.725 4.139 1.00 94.06 202 GLU A N 1
ATOM 1593 C CA . GLU A 1 202 ? -14.995 -8.836 3.523 1.00 94.06 202 GLU A CA 1
ATOM 1594 C C . GLU A 1 202 ? -14.004 -9.851 2.950 1.00 94.06 202 GLU A C 1
ATOM 1596 O O . GLU A 1 202 ? -13.071 -9.490 2.221 1.00 94.06 202 GLU A O 1
ATOM 1601 N N . ASN A 1 203 ? -14.215 -11.128 3.274 1.00 93.44 203 ASN A N 1
ATOM 1602 C CA . ASN A 1 203 ? -13.447 -12.217 2.692 1.00 93.44 203 ASN A CA 1
ATOM 1603 C C . ASN A 1 203 ? -14.034 -12.606 1.328 1.00 93.44 203 ASN A C 1
ATOM 1605 O O . ASN A 1 203 ? -15.021 -13.330 1.253 1.00 93.44 203 ASN A O 1
ATOM 1609 N N . SER A 1 204 ? -13.403 -12.177 0.236 1.00 90.69 204 SER A N 1
ATOM 1610 C CA . SER A 1 204 ? -13.785 -12.565 -1.130 1.00 90.69 204 SER A CA 1
ATOM 1611 C C . SER A 1 204 ? -12.967 -13.750 -1.669 1.00 90.69 204 SER A C 1
ATOM 1613 O O . SER A 1 204 ? -12.978 -14.021 -2.870 1.00 90.69 204 SER A O 1
ATOM 1615 N N . ARG A 1 205 ? -12.227 -14.462 -0.807 1.00 89.31 205 ARG A N 1
ATOM 1616 C CA . ARG A 1 205 ? -11.493 -15.687 -1.164 1.00 89.31 205 ARG A CA 1
ATOM 1617 C C . ARG A 1 205 ? -12.440 -16.877 -1.240 1.00 89.31 205 ARG A C 1
ATOM 1619 O O . ARG A 1 205 ? -13.506 -16.886 -0.642 1.00 89.31 205 ARG A O 1
ATOM 1626 N N . LEU A 1 206 ? -11.963 -17.946 -1.874 1.00 88.69 206 LEU A N 1
ATOM 1627 C CA . LEU A 1 206 ? -12.578 -19.277 -1.803 1.00 88.69 206 LEU A CA 1
ATOM 1628 C C . LEU A 1 206 ? -12.132 -20.088 -0.569 1.00 88.69 206 LEU A C 1
ATOM 1630 O O . LEU A 1 206 ? -12.531 -21.237 -0.417 1.00 88.69 206 LEU A O 1
ATOM 1634 N N . ALA A 1 207 ? -11.298 -19.508 0.297 1.00 88.44 207 ALA A N 1
ATOM 1635 C CA . ALA A 1 207 ? -10.775 -20.133 1.509 1.00 88.44 207 ALA A CA 1
ATOM 1636 C C . ALA A 1 207 ? -11.054 -19.251 2.741 1.00 88.44 207 ALA A C 1
ATOM 1638 O O . ALA A 1 207 ? -11.175 -18.030 2.584 1.00 88.44 207 ALA A O 1
ATOM 1639 N N . PRO A 1 208 ? -11.135 -19.831 3.954 1.00 88.31 208 PRO A N 1
ATOM 1640 C CA . PRO A 1 208 ? -11.290 -19.059 5.182 1.00 88.31 208 PRO A CA 1
ATOM 1641 C C . PRO A 1 208 ? -10.154 -18.049 5.399 1.00 88.31 208 PRO A C 1
ATOM 1643 O O . PRO A 1 208 ? -9.007 -18.281 5.010 1.00 88.31 208 PRO A O 1
ATOM 1646 N N . LEU A 1 209 ? -10.487 -16.925 6.031 1.00 88.06 209 LEU A N 1
ATOM 1647 C CA . LEU A 1 209 ? -9.550 -15.896 6.470 1.00 88.06 209 LEU A CA 1
ATOM 1648 C C . LEU A 1 209 ? -9.606 -15.791 7.995 1.00 88.06 209 LEU A C 1
ATOM 1650 O O . LEU A 1 209 ? -10.638 -15.435 8.560 1.00 88.06 209 LEU A O 1
ATOM 1654 N N . THR A 1 210 ? -8.483 -16.065 8.651 1.00 89.19 210 THR A N 1
ATOM 1655 C CA . THR A 1 210 ? -8.350 -15.910 10.100 1.00 89.19 210 THR A CA 1
ATOM 1656 C C . THR A 1 210 ? -7.928 -14.483 10.443 1.00 89.19 210 THR A C 1
ATOM 1658 O O . THR A 1 210 ? -6.854 -14.033 10.040 1.00 89.19 210 THR A O 1
ATOM 1661 N N . LEU A 1 211 ? -8.748 -13.786 11.225 1.00 88.69 211 LEU A N 1
ATOM 1662 C CA . LEU A 1 211 ? -8.424 -12.517 11.867 1.00 88.69 211 LEU A CA 1
ATOM 1663 C C . LEU A 1 211 ? -8.264 -12.703 13.385 1.00 88.69 211 LEU A C 1
ATOM 1665 O O . LEU A 1 211 ? -8.730 -13.680 13.970 1.00 88.69 211 LEU A O 1
ATOM 1669 N N . PHE A 1 212 ? -7.597 -11.755 14.028 1.00 89.00 212 PHE A N 1
ATOM 1670 C CA . PHE A 1 212 ? -7.344 -11.715 15.457 1.00 89.00 212 PHE A CA 1
ATOM 1671 C C . PHE A 1 212 ? -7.612 -10.307 15.959 1.00 89.00 212 PHE A C 1
ATOM 1673 O O . PHE A 1 212 ? -6.904 -9.370 15.587 1.00 89.00 212 PHE A O 1
ATOM 1680 N N . ASP A 1 213 ? -8.619 -10.168 16.814 1.00 91.00 213 ASP A N 1
ATOM 1681 C CA . ASP A 1 213 ? -8.955 -8.885 17.420 1.00 91.00 213 ASP A CA 1
ATOM 1682 C C . ASP A 1 213 ? -9.566 -9.048 18.818 1.00 91.00 213 ASP A C 1
ATOM 1684 O O . ASP A 1 213 ? -9.956 -10.145 19.227 1.00 91.00 213 ASP A O 1
ATOM 1688 N N . ASP A 1 214 ? -9.625 -7.962 19.580 1.00 89.81 214 ASP A N 1
ATOM 1689 C CA . ASP A 1 214 ? -10.284 -7.899 20.882 1.00 89.81 214 ASP A CA 1
ATOM 1690 C C . ASP A 1 214 ? -11.301 -6.747 20.947 1.00 89.81 214 ASP A C 1
ATOM 1692 O O . ASP A 1 214 ? -11.562 -6.059 19.967 1.00 89.81 214 ASP A O 1
ATOM 1696 N N . GLN A 1 215 ? -11.920 -6.541 22.111 1.00 87.81 215 GLN A N 1
ATOM 1697 C CA . GLN A 1 215 ? -12.901 -5.461 22.292 1.00 87.81 215 GLN A CA 1
ATOM 1698 C C . GLN A 1 215 ? -12.271 -4.059 22.279 1.00 87.81 215 GLN A C 1
ATOM 1700 O O . GLN A 1 215 ? -12.985 -3.077 22.114 1.00 87.81 215 GLN A O 1
ATOM 1705 N N . ALA A 1 216 ? -10.953 -3.958 22.478 1.00 87.69 216 ALA A N 1
ATOM 1706 C CA . ALA A 1 216 ? -10.207 -2.706 22.384 1.00 87.69 216 ALA A CA 1
ATOM 1707 C C . ALA A 1 216 ? -9.644 -2.476 20.969 1.00 87.69 216 ALA A C 1
ATOM 1709 O O . ALA A 1 216 ? -8.918 -1.501 20.742 1.00 87.69 216 ALA A O 1
ATOM 1710 N N . HIS A 1 217 ? -9.971 -3.366 20.026 1.00 91.81 217 HIS A N 1
ATOM 1711 C CA . HIS A 1 217 ? -9.516 -3.341 18.643 1.00 91.81 217 HIS A CA 1
ATOM 1712 C C . HIS A 1 217 ? -7.982 -3.283 18.518 1.00 91.81 217 HIS A C 1
ATOM 1714 O O . HIS A 1 217 ? -7.409 -2.552 17.698 1.00 91.81 217 HIS A O 1
ATOM 1720 N N . CYS A 1 218 ? -7.290 -4.035 19.379 1.00 88.81 218 CYS A N 1
ATOM 1721 C CA . CYS A 1 218 ? -5.832 -4.117 19.411 1.00 88.81 218 CYS A CA 1
ATOM 1722 C C . CYS A 1 218 ? -5.224 -4.848 18.201 1.00 88.81 218 CYS A C 1
ATOM 1724 O O . CYS A 1 218 ? -4.011 -4.766 18.003 1.00 88.81 218 CYS A O 1
ATOM 1726 N N . GLY A 1 219 ? -6.032 -5.513 17.367 1.00 88.31 219 GLY A N 1
ATOM 1727 C CA . GLY A 1 219 ? -5.617 -6.044 16.066 1.00 88.31 219 GLY A CA 1
ATOM 1728 C C . GLY A 1 219 ? -5.424 -4.968 14.989 1.00 88.31 219 GLY A C 1
ATOM 1729 O O . GLY A 1 219 ? -4.854 -5.247 13.933 1.00 88.31 219 GLY A O 1
ATOM 1730 N N . PHE A 1 220 ? -5.855 -3.730 15.241 1.00 90.75 220 PHE A N 1
ATOM 1731 C CA . PHE A 1 220 ? -5.773 -2.612 14.300 1.00 90.75 220 PHE A CA 1
ATOM 1732 C C . PHE A 1 220 ? -4.807 -1.552 14.796 1.00 90.75 220 PHE A C 1
ATOM 1734 O O . PHE A 1 220 ? -4.728 -1.300 15.993 1.00 90.75 220 PHE A O 1
ATOM 1741 N N . ALA A 1 221 ? -4.128 -0.862 13.885 1.00 90.44 221 ALA A N 1
ATOM 1742 C CA . ALA A 1 221 ? -3.311 0.312 14.158 1.00 90.44 221 ALA A CA 1
ATOM 1743 C C . ALA A 1 221 ? -3.785 1.517 13.351 1.00 90.44 221 ALA A C 1
ATOM 1745 O O . ALA A 1 221 ? -4.203 1.383 12.203 1.00 90.44 221 ALA A O 1
ATOM 1746 N N . LEU A 1 222 ? -3.668 2.699 13.950 1.00 91.62 222 LEU A N 1
ATOM 1747 C CA . LEU A 1 222 ? -3.854 3.961 13.251 1.00 91.62 222 LEU A CA 1
ATOM 1748 C C . LEU A 1 222 ? -2.518 4.403 12.655 1.00 91.62 222 LEU A C 1
ATOM 1750 O O . LEU A 1 222 ? -1.499 4.394 13.348 1.00 91.62 222 LEU A O 1
ATOM 1754 N N . VAL A 1 223 ? -2.522 4.801 11.388 1.00 91.94 223 VAL A N 1
ATOM 1755 C CA . VAL A 1 223 ? -1.329 5.266 10.675 1.00 91.94 223 VAL A CA 1
ATOM 1756 C C . VAL A 1 223 ? -1.599 6.578 9.942 1.00 91.94 223 VAL A C 1
ATOM 1758 O O . VAL A 1 223 ? -2.739 6.878 9.583 1.00 91.94 223 VAL A O 1
ATOM 1761 N N . HIS A 1 224 ? -0.546 7.350 9.684 1.00 90.94 224 HIS A N 1
ATOM 1762 C CA . HIS A 1 224 ? -0.613 8.504 8.783 1.00 90.94 224 HIS A CA 1
ATOM 1763 C C . HIS A 1 224 ? -0.893 8.050 7.344 1.00 90.94 224 HIS A C 1
ATOM 1765 O O . HIS A 1 224 ? -0.259 7.104 6.872 1.00 90.94 224 HIS A O 1
ATOM 1771 N N . ALA A 1 225 ? -1.793 8.725 6.622 1.00 90.00 225 ALA A N 1
ATOM 1772 C CA . ALA A 1 225 ? -2.232 8.230 5.315 1.00 90.00 225 ALA A CA 1
ATOM 1773 C C . ALA A 1 225 ? -1.142 8.248 4.224 1.00 90.00 225 ALA A C 1
ATOM 1775 O O . ALA A 1 225 ? -1.158 7.359 3.381 1.00 90.00 225 ALA A O 1
ATOM 1776 N N . GLU A 1 226 ? -0.210 9.213 4.258 1.00 87.81 226 GLU A N 1
ATOM 1777 C CA . GLU A 1 226 ? 0.836 9.411 3.226 1.00 87.81 226 GLU A CA 1
ATOM 1778 C C . GLU A 1 226 ? 2.140 8.632 3.473 1.00 87.81 226 GLU A C 1
ATOM 1780 O O . GLU A 1 226 ? 2.982 8.486 2.585 1.00 87.81 226 GLU A O 1
ATOM 1785 N N . THR A 1 227 ? 2.365 8.191 4.712 1.00 89.00 227 THR A N 1
ATOM 1786 C CA . THR A 1 227 ? 3.628 7.546 5.118 1.00 89.00 227 THR A CA 1
ATOM 1787 C C . THR A 1 227 ? 3.429 6.166 5.723 1.00 89.00 227 THR A C 1
ATOM 1789 O O . THR A 1 227 ? 4.403 5.451 5.957 1.00 89.00 227 THR A O 1
ATOM 1792 N N . LEU A 1 228 ? 2.179 5.802 6.036 1.00 90.81 228 LEU A N 1
ATOM 1793 C CA . LEU A 1 228 ? 1.808 4.597 6.778 1.00 90.81 228 LEU A CA 1
ATOM 1794 C C . LEU A 1 228 ? 2.579 4.409 8.095 1.00 90.81 228 LEU A C 1
ATOM 1796 O O . LEU A 1 228 ? 2.637 3.303 8.638 1.00 90.81 228 LEU A O 1
ATOM 1800 N N . ARG A 1 229 ? 3.151 5.489 8.644 1.00 89.12 229 ARG A N 1
ATOM 1801 C CA . ARG A 1 229 ? 3.817 5.457 9.946 1.00 89.12 229 ARG A CA 1
ATOM 1802 C C . ARG A 1 229 ? 2.770 5.343 11.052 1.00 89.12 229 ARG A C 1
ATOM 1804 O O . ARG A 1 229 ? 1.766 6.060 10.995 1.00 89.12 229 ARG A O 1
ATOM 1811 N N . PRO A 1 230 ? 2.991 4.477 12.055 1.00 88.81 230 PRO A N 1
ATOM 1812 C CA . PRO A 1 230 ? 2.049 4.296 13.147 1.00 88.81 230 PRO A CA 1
ATOM 1813 C C . PRO A 1 230 ? 1.920 5.567 13.984 1.00 88.81 230 PRO A C 1
ATOM 1815 O O . PRO A 1 230 ? 2.911 6.207 14.334 1.00 88.81 230 PRO A O 1
ATOM 1818 N N . VAL A 1 231 ? 0.684 5.895 14.343 1.00 89.56 231 VAL A N 1
ATOM 1819 C CA . VAL A 1 231 ? 0.372 6.921 15.334 1.00 89.56 231 VAL A CA 1
ATOM 1820 C C . VAL A 1 231 ? 0.494 6.285 16.715 1.00 89.56 231 VAL A C 1
ATOM 1822 O O . VAL A 1 231 ? -0.123 5.257 17.004 1.00 89.56 231 VAL A O 1
ATOM 1825 N N . ALA A 1 232 ? 1.294 6.890 17.590 1.00 88.31 232 ALA A N 1
ATOM 1826 C CA . ALA A 1 232 ? 1.413 6.443 18.971 1.00 88.31 232 ALA A CA 1
ATOM 1827 C C . ALA A 1 232 ? 0.126 6.789 19.733 1.00 88.31 232 ALA A C 1
ATOM 1829 O O . ALA A 1 232 ? -0.051 7.919 20.171 1.00 88.31 232 ALA A O 1
ATOM 1830 N N . LEU A 1 233 ? -0.775 5.820 19.878 1.00 88.88 233 LEU A N 1
ATOM 1831 C CA . LEU A 1 233 ? -2.060 5.992 20.557 1.00 88.88 233 LEU A CA 1
ATOM 1832 C C . LEU A 1 233 ? -1.955 5.796 22.072 1.00 88.88 233 LEU A C 1
ATOM 1834 O O . LEU A 1 233 ? -1.091 5.053 22.551 1.00 88.88 233 LEU A O 1
ATOM 1838 N N . ASN A 1 234 ? -2.856 6.416 22.836 1.00 86.50 234 ASN A N 1
ATOM 1839 C CA . ASN A 1 234 ? -2.944 6.282 24.292 1.00 86.50 234 ASN A CA 1
ATOM 1840 C C . ASN A 1 234 ? -3.652 4.981 24.719 1.00 86.50 234 ASN A C 1
ATOM 1842 O O . ASN A 1 234 ? -4.570 4.966 25.534 1.00 86.50 234 ASN A O 1
ATOM 1846 N N . ARG A 1 235 ? -3.207 3.863 24.142 1.00 85.38 235 ARG A N 1
ATOM 1847 C CA . ARG A 1 235 ? -3.667 2.506 24.451 1.00 85.38 235 ARG A CA 1
ATOM 1848 C C . ARG A 1 235 ? -2.485 1.570 24.625 1.00 85.38 235 ARG A C 1
ATOM 1850 O O . ARG A 1 235 ? -1.404 1.806 24.082 1.00 85.38 235 ARG A O 1
ATOM 1857 N N . ASN A 1 236 ? -2.686 0.498 25.384 1.00 82.94 236 ASN A N 1
ATOM 1858 C CA . ASN A 1 236 ? -1.655 -0.502 25.626 1.00 82.94 236 ASN A CA 1
ATOM 1859 C C . ASN A 1 236 ? -2.104 -1.888 25.160 1.00 82.94 236 ASN A C 1
ATOM 1861 O O . ASN A 1 236 ? -2.751 -2.619 25.902 1.00 82.94 236 ASN A O 1
ATOM 1865 N N . CYS A 1 237 ? -1.681 -2.262 23.955 1.00 83.56 237 CYS A N 1
ATOM 1866 C CA . CYS A 1 237 ? -1.977 -3.566 23.366 1.00 83.56 237 CYS A CA 1
ATOM 1867 C C . CYS A 1 237 ? -0.895 -4.629 23.638 1.00 83.56 237 CYS A C 1
ATOM 1869 O O . CYS A 1 237 ? -1.019 -5.755 23.175 1.00 83.56 237 CYS A O 1
ATOM 1871 N N . SER A 1 238 ? 0.157 -4.320 24.414 1.00 81.50 238 SER A N 1
ATOM 1872 C CA . SER A 1 238 ? 1.264 -5.268 24.668 1.00 81.50 238 SER A CA 1
ATOM 1873 C C . SER A 1 238 ? 0.851 -6.532 25.432 1.00 81.50 238 SER A C 1
ATOM 1875 O O . SER A 1 238 ? 1.528 -7.552 25.345 1.00 81.50 238 SER A O 1
ATOM 1877 N N . LYS A 1 239 ? -0.253 -6.465 26.186 1.00 80.62 239 LYS A N 1
ATOM 1878 C CA . LYS A 1 239 ? -0.828 -7.584 26.949 1.00 80.62 239 LYS A CA 1
ATOM 1879 C C . LYS A 1 239 ? -2.205 -8.004 26.428 1.00 80.62 239 LYS A C 1
ATOM 1881 O O . LYS A 1 239 ? -2.908 -8.740 27.117 1.00 80.62 239 LYS A O 1
ATOM 1886 N N . ALA A 1 240 ? -2.613 -7.496 25.265 1.00 81.94 240 ALA A N 1
ATOM 1887 C CA . ALA A 1 240 ? -3.911 -7.818 24.695 1.00 81.94 240 ALA A CA 1
ATOM 1888 C C . ALA A 1 240 ? -3.948 -9.295 24.288 1.00 81.94 240 ALA A C 1
ATOM 1890 O O . ALA A 1 240 ? -3.029 -9.800 23.640 1.00 81.94 240 ALA A O 1
ATOM 1891 N N . VAL A 1 241 ? -5.016 -9.988 24.678 1.00 84.88 241 VAL A N 1
ATOM 1892 C CA . VAL A 1 241 ? -5.282 -11.359 24.238 1.00 84.88 241 VAL A CA 1
ATOM 1893 C C . VAL A 1 241 ? -6.284 -11.273 23.099 1.00 84.88 241 VAL A C 1
ATOM 1895 O O . VAL A 1 241 ? -7.480 -11.091 23.327 1.00 84.88 241 VAL A O 1
ATOM 1898 N N . LEU A 1 242 ? -5.779 -11.378 21.871 1.00 87.50 242 LEU A N 1
ATOM 1899 C CA . LEU A 1 242 ? -6.612 -11.308 20.676 1.00 87.50 242 LEU A CA 1
ATOM 1900 C C . LEU A 1 242 ? -7.407 -12.605 20.510 1.00 87.50 242 LEU A C 1
ATOM 1902 O O . LEU A 1 242 ? -6.869 -13.708 20.644 1.00 87.50 242 LEU A O 1
ATOM 1906 N N . LYS A 1 243 ? -8.697 -12.475 20.210 1.00 89.69 243 LYS A N 1
ATOM 1907 C CA . LYS A 1 243 ? -9.575 -13.606 19.913 1.00 89.69 243 LYS A CA 1
ATOM 1908 C C . LYS A 1 243 ? -9.474 -13.938 18.434 1.00 89.69 243 LYS A C 1
ATOM 1910 O O . LYS A 1 243 ? -9.493 -13.043 17.596 1.00 89.69 243 LYS A O 1
ATOM 1915 N N . ARG A 1 244 ? -9.407 -15.232 18.125 1.00 90.62 244 ARG A N 1
ATOM 1916 C CA . ARG A 1 244 ? -9.486 -15.735 16.752 1.00 90.62 244 ARG A CA 1
ATOM 1917 C C . ARG A 1 244 ? -10.897 -15.507 16.201 1.00 90.62 244 ARG A C 1
ATOM 1919 O O . ARG A 1 244 ? -11.876 -15.879 16.845 1.00 90.62 244 ARG A O 1
ATOM 1926 N N . ILE A 1 245 ? -10.972 -14.936 15.009 1.00 90.44 245 ILE A N 1
ATOM 1927 C CA . ILE A 1 245 ? -12.186 -14.657 14.246 1.00 90.44 245 ILE A CA 1
ATOM 1928 C C . ILE A 1 245 ? -11.989 -15.312 12.884 1.00 90.44 245 ILE A C 1
ATOM 1930 O O . ILE A 1 245 ? -11.063 -14.968 12.159 1.00 90.44 245 ILE A O 1
ATOM 1934 N N . GLU A 1 246 ? -12.821 -16.285 12.546 1.00 91.19 246 GLU A N 1
ATOM 1935 C CA . GLU A 1 246 ? -12.738 -16.980 11.264 1.00 91.19 246 GLU A CA 1
ATOM 1936 C C . GLU A 1 246 ? -13.806 -16.425 10.326 1.00 91.19 246 GLU A C 1
ATOM 1938 O O . GLU A 1 246 ? -14.985 -16.409 10.672 1.00 91.19 246 GLU A O 1
ATOM 1943 N N . LEU A 1 247 ? -13.381 -15.933 9.163 1.00 92.31 247 LEU A N 1
ATOM 1944 C CA . LEU A 1 247 ? -14.265 -15.434 8.117 1.00 92.31 247 LEU A CA 1
ATOM 1945 C C . LEU A 1 247 ? -14.311 -16.443 6.977 1.00 92.31 247 LEU A C 1
ATOM 1947 O O . LEU A 1 247 ? -13.322 -16.618 6.258 1.00 92.31 247 LEU A O 1
ATOM 1951 N N . PHE A 1 248 ? -15.455 -17.088 6.777 1.00 94.56 248 PHE A N 1
ATOM 1952 C CA . PHE A 1 248 ? -15.692 -17.934 5.613 1.00 94.56 248 PHE A CA 1
ATOM 1953 C C . PHE A 1 248 ? -15.839 -17.083 4.338 1.00 94.56 248 PHE A C 1
ATOM 1955 O O . PHE A 1 248 ? -15.974 -15.859 4.412 1.00 94.56 248 PHE A O 1
ATOM 1962 N N . PRO A 1 249 ? -15.768 -17.690 3.140 1.00 94.94 249 PRO A N 1
ATOM 1963 C CA . PRO A 1 249 ? -16.042 -16.988 1.888 1.00 94.94 249 PRO A CA 1
ATOM 1964 C C . PRO A 1 249 ? -17.364 -16.204 1.928 1.00 94.94 249 PRO A C 1
ATOM 1966 O O . PRO A 1 249 ? -18.429 -16.786 2.120 1.00 94.94 249 PRO A O 1
ATOM 1969 N N . GLY A 1 250 ? -17.290 -14.889 1.726 1.00 93.56 250 GLY A N 1
ATOM 1970 C CA . GLY A 1 250 ? -18.418 -13.955 1.781 1.00 93.56 250 GLY A CA 1
ATOM 1971 C C . GLY A 1 250 ? -18.683 -13.329 3.156 1.00 93.56 250 GLY A C 1
ATOM 1972 O O . GLY A 1 250 ? -19.436 -12.355 3.229 1.00 93.56 250 GLY A O 1
ATOM 1973 N N . ASP A 1 251 ? -18.054 -13.825 4.226 1.00 96.06 251 ASP A N 1
ATOM 1974 C CA . ASP A 1 251 ? -18.221 -13.267 5.567 1.00 96.06 251 ASP A CA 1
ATOM 1975 C C . ASP A 1 251 ? -17.572 -11.890 5.696 1.00 96.06 251 ASP A C 1
ATOM 1977 O O . ASP A 1 251 ? -16.595 -11.540 5.019 1.00 96.06 251 ASP A O 1
ATOM 1981 N N . ARG A 1 252 ? -18.127 -11.107 6.623 1.00 95.38 252 ARG A N 1
ATOM 1982 C CA . ARG A 1 252 ? -17.715 -9.736 6.901 1.00 95.38 252 ARG A CA 1
ATOM 1983 C C . ARG A 1 252 ? -17.379 -9.565 8.369 1.00 95.38 252 ARG A C 1
ATOM 1985 O O . ARG A 1 252 ? -18.119 -10.017 9.238 1.00 95.38 252 ARG A O 1
ATOM 1992 N N . TYR A 1 253 ? -16.311 -8.828 8.627 1.00 94.56 253 TYR A N 1
ATOM 1993 C CA . TYR A 1 253 ? -15.960 -8.344 9.950 1.00 94.56 253 TYR A CA 1
ATOM 1994 C C . TYR A 1 253 ? -16.006 -6.823 9.962 1.00 94.56 253 TYR A C 1
ATOM 1996 O O . TYR A 1 253 ? -15.371 -6.188 9.124 1.00 94.56 253 TYR A O 1
ATOM 2004 N N . GLN A 1 254 ? -16.768 -6.240 10.883 1.00 95.25 254 GLN A N 1
ATOM 2005 C CA . GLN A 1 254 ? -16.870 -4.794 11.046 1.00 95.25 254 GLN A CA 1
ATOM 2006 C C . GLN A 1 254 ? -16.377 -4.406 12.433 1.00 95.25 254 GLN A C 1
ATOM 2008 O O . GLN A 1 254 ? -16.809 -4.981 13.431 1.00 95.25 254 GLN A O 1
ATOM 2013 N N . VAL A 1 255 ? -15.503 -3.407 12.470 1.00 93.44 255 VAL A N 1
ATOM 2014 C CA . VAL A 1 255 ? -15.109 -2.713 13.692 1.00 93.44 255 VAL A CA 1
ATOM 2015 C C . VAL A 1 255 ? -15.691 -1.312 13.688 1.00 93.44 255 VAL A C 1
ATOM 2017 O O . VAL A 1 255 ? -15.782 -0.667 12.641 1.00 93.44 255 VAL A O 1
ATOM 2020 N N . GLU A 1 256 ? -16.084 -0.859 14.869 1.00 93.44 256 GLU A N 1
ATOM 2021 C CA . GLU A 1 256 ? -16.595 0.482 15.101 1.00 93.44 256 GLU A CA 1
ATOM 2022 C C . GLU A 1 256 ? -15.695 1.157 16.129 1.00 93.44 256 GLU A C 1
ATOM 2024 O O . GLU A 1 256 ? -15.505 0.671 17.243 1.00 93.44 256 GLU A O 1
ATOM 2029 N N . ILE A 1 257 ? -15.077 2.255 15.717 1.00 91.62 257 ILE A N 1
ATOM 2030 C CA . ILE A 1 257 ? -14.063 2.955 16.489 1.00 91.62 257 ILE A CA 1
ATOM 2031 C C . ILE A 1 257 ? -14.582 4.344 16.817 1.00 91.62 257 ILE A C 1
ATOM 2033 O O . ILE A 1 257 ? -14.727 5.193 15.939 1.00 91.62 257 ILE A O 1
ATOM 2037 N N . ASP A 1 258 ? -14.800 4.586 18.103 1.00 89.75 258 ASP A N 1
ATOM 2038 C CA . ASP A 1 258 ? -15.078 5.918 18.616 1.00 89.75 258 ASP A CA 1
ATOM 2039 C C . ASP A 1 258 ? -13.758 6.691 18.790 1.00 89.75 258 ASP A C 1
ATOM 2041 O O . ASP A 1 258 ? -12.987 6.482 19.733 1.00 89.75 258 ASP A O 1
ATOM 2045 N N . LEU A 1 259 ? -13.498 7.603 17.851 1.00 87.12 259 LEU A N 1
ATOM 2046 C CA . LEU A 1 259 ? -12.318 8.470 17.807 1.00 87.12 259 LEU A CA 1
ATOM 2047 C C . LEU A 1 259 ? -12.321 9.550 18.902 1.00 87.12 259 LEU A C 1
ATOM 2049 O O . LEU A 1 259 ? -11.341 10.291 19.027 1.00 87.12 259 LEU A O 1
ATOM 2053 N N . SER A 1 260 ? -13.410 9.701 19.663 1.00 84.44 260 SER A N 1
ATOM 2054 C CA . SER A 1 260 ? -13.448 10.574 20.839 1.00 84.44 260 SER A CA 1
ATOM 2055 C C . SER A 1 260 ? -12.797 9.918 22.061 1.00 84.44 260 SER A C 1
ATOM 2057 O O . SER A 1 260 ? -12.274 10.623 22.929 1.00 84.44 260 SER A O 1
ATOM 2059 N N . GLN A 1 261 ? -12.749 8.581 22.108 1.00 88.62 261 GLN A N 1
ATOM 2060 C CA . GLN A 1 261 ? -12.221 7.845 23.251 1.00 88.62 261 GLN A CA 1
ATOM 2061 C C . GLN A 1 261 ? -10.715 8.030 23.415 1.00 88.62 261 GLN A C 1
ATOM 2063 O O . GLN A 1 261 ? -9.948 8.008 22.452 1.00 88.62 261 GLN A O 1
ATOM 2068 N N . LEU A 1 262 ? -10.278 8.100 24.675 1.00 87.00 262 LEU A N 1
ATOM 2069 C CA . LEU A 1 262 ? -8.877 8.297 25.053 1.00 87.00 262 LEU A CA 1
ATOM 2070 C C . LEU A 1 262 ? -7.926 7.300 24.371 1.00 87.00 262 LEU A C 1
ATOM 2072 O O . LEU A 1 262 ? -6.853 7.683 23.918 1.00 87.00 262 LEU A O 1
ATOM 2076 N N . GLN A 1 263 ? -8.334 6.037 24.243 1.00 88.12 263 GLN A N 1
ATOM 2077 C CA . GLN A 1 263 ? -7.525 4.977 23.633 1.00 88.12 263 GLN A CA 1
ATOM 2078 C C . GLN A 1 263 ? -7.210 5.195 22.141 1.00 88.12 263 GLN A C 1
ATOM 2080 O O . GLN A 1 263 ? -6.230 4.644 21.637 1.00 88.12 263 GLN A O 1
ATOM 2085 N N . TRP A 1 264 ? -8.005 6.019 21.453 1.00 88.38 264 TRP A N 1
ATOM 2086 C CA . TRP A 1 264 ? -7.851 6.377 20.040 1.00 88.38 264 TRP A CA 1
ATOM 2087 C C . TRP A 1 264 ? -7.318 7.800 19.826 1.00 88.38 264 TRP A C 1
ATOM 2089 O O . TRP A 1 264 ? -7.144 8.237 18.688 1.00 88.38 264 TRP A O 1
ATOM 2099 N N . GLN A 1 265 ? -6.980 8.498 20.912 1.00 87.94 265 GLN A N 1
ATOM 2100 C CA . GLN A 1 265 ? -6.226 9.746 20.881 1.00 87.94 265 GLN A CA 1
ATOM 2101 C C . GLN A 1 265 ? -4.722 9.454 20.860 1.00 87.94 265 GLN A C 1
ATOM 2103 O O . GLN A 1 265 ? -4.253 8.434 21.379 1.00 87.94 265 GLN A O 1
ATOM 2108 N N . ALA A 1 266 ? -3.941 10.344 20.255 1.00 86.94 266 ALA A N 1
ATOM 2109 C CA . ALA A 1 266 ? -2.495 10.200 20.231 1.00 86.94 266 ALA A CA 1
ATOM 2110 C C . ALA A 1 266 ? -1.878 10.564 21.586 1.00 86.94 266 ALA A C 1
ATOM 2112 O O . ALA A 1 266 ? -2.394 11.388 22.339 1.00 86.94 266 ALA A O 1
ATOM 2113 N N . LYS A 1 267 ? -0.731 9.966 21.900 1.00 85.75 267 LYS A N 1
ATOM 2114 C CA . LYS A 1 267 ? 0.072 10.330 23.067 1.00 85.75 267 LYS A CA 1
ATOM 2115 C C . LYS A 1 267 ? 0.717 11.695 22.832 1.00 85.75 267 LYS A C 1
ATOM 2117 O O . LYS A 1 267 ? 1.507 11.842 21.901 1.00 85.75 267 LYS A O 1
ATOM 2122 N N . GLY A 1 268 ? 0.415 12.671 23.684 1.00 79.75 268 GLY A N 1
ATOM 2123 C CA . GLY A 1 268 ? 1.193 13.905 23.786 1.00 79.75 268 GLY A CA 1
ATOM 2124 C C . GLY A 1 268 ? 2.234 13.845 24.905 1.00 79.75 268 GLY A C 1
ATOM 2125 O O . GLY A 1 268 ? 2.376 12.833 25.592 1.00 79.75 268 GLY A O 1
ATOM 2126 N N . GLN A 1 269 ? 3.001 14.930 25.057 1.00 74.38 269 GLN A N 1
ATOM 2127 C CA . GLN A 1 269 ? 4.057 15.032 26.075 1.00 74.38 269 GLN A CA 1
ATOM 2128 C C . GLN A 1 269 ? 3.498 15.204 27.495 1.00 74.38 269 GLN A C 1
ATOM 2130 O O . GLN A 1 269 ? 4.054 14.634 28.430 1.00 74.38 269 GLN A O 1
ATOM 2135 N N . SER A 1 270 ? 2.419 15.978 27.648 1.00 75.00 270 SER A N 1
ATOM 2136 C CA . SER A 1 270 ? 1.708 16.186 28.918 1.00 75.00 270 SER A CA 1
ATOM 2137 C C . SER A 1 270 ? 0.303 15.594 28.873 1.00 75.00 270 SER A C 1
ATOM 2139 O O . SER A 1 270 ? -0.066 14.822 29.752 1.00 75.00 270 SER A O 1
ATOM 2141 N N . ASP A 1 271 ? -0.436 15.903 27.807 1.00 79.94 271 ASP A N 1
ATOM 2142 C CA . ASP A 1 271 ? -1.837 15.539 27.635 1.00 79.94 271 ASP A CA 1
ATOM 2143 C C . ASP A 1 271 ? -2.049 14.762 26.330 1.00 79.94 271 ASP A C 1
ATOM 2145 O O . ASP A 1 271 ? -1.267 14.911 25.385 1.00 79.94 271 ASP A O 1
ATOM 2149 N N . PRO A 1 272 ? -3.083 13.911 26.249 1.00 80.94 272 PRO A N 1
ATOM 2150 C CA . PRO A 1 272 ? -3.483 13.269 25.003 1.00 80.94 272 PRO A CA 1
ATOM 2151 C C . PRO A 1 272 ? -3.786 14.309 23.920 1.00 80.94 272 PRO A C 1
ATOM 2153 O O . PRO A 1 272 ? -4.448 15.311 24.177 1.00 80.94 272 PRO A O 1
ATOM 2156 N N . LEU A 1 273 ? -3.318 14.048 22.702 1.00 80.81 273 LEU A N 1
ATOM 2157 C CA . LEU A 1 273 ? -3.566 14.891 21.539 1.00 80.81 273 LEU A CA 1
ATOM 2158 C C . LEU A 1 273 ? -4.699 14.298 20.710 1.00 80.81 273 LEU A C 1
ATOM 2160 O O . LEU A 1 273 ? -4.708 13.104 20.387 1.00 80.81 273 LEU A O 1
ATOM 2164 N N . SER A 1 274 ? -5.631 15.147 20.298 1.00 80.50 274 SER A N 1
ATOM 2165 C CA . SER A 1 274 ? -6.622 14.766 19.303 1.00 80.50 274 SER A CA 1
ATOM 2166 C C . SER A 1 274 ? -5.947 14.495 17.955 1.00 80.50 274 SER A C 1
ATOM 2168 O O . SER A 1 274 ? -4.915 15.075 17.615 1.00 80.50 274 SER A O 1
ATOM 2170 N N . LEU A 1 275 ? -6.560 13.651 17.123 1.00 77.31 275 LEU A N 1
ATOM 2171 C CA . LEU A 1 275 ? -6.034 13.377 15.780 1.00 77.31 275 LEU A CA 1
ATOM 2172 C C . LEU A 1 275 ? -5.933 14.639 14.904 1.00 77.31 275 LEU A C 1
ATOM 2174 O O . LEU A 1 275 ? -5.076 14.709 14.028 1.00 77.31 275 LEU A O 1
ATOM 2178 N N . ALA A 1 276 ? -6.759 15.657 15.164 1.00 73.69 276 ALA A N 1
ATOM 2179 C CA . ALA A 1 276 ? -6.684 16.941 14.467 1.00 73.69 276 ALA A CA 1
ATOM 2180 C C . ALA A 1 276 ? -5.404 17.730 14.808 1.00 73.69 276 ALA A C 1
ATOM 2182 O O . ALA A 1 276 ? -4.886 18.456 13.965 1.00 73.69 276 ALA A O 1
ATOM 2183 N N . GLU A 1 277 ? -4.876 17.583 16.024 1.00 74.94 277 GLU A N 1
ATOM 2184 C CA . GLU A 1 277 ? -3.635 18.243 16.453 1.00 74.94 277 GLU A CA 1
ATOM 2185 C C . GLU A 1 277 ? -2.386 17.497 15.971 1.00 74.94 277 GLU A C 1
ATOM 2187 O O . GLU A 1 277 ? -1.340 18.109 15.737 1.00 74.94 277 GLU A O 1
ATOM 2192 N N . VAL A 1 278 ? -2.501 16.177 15.805 1.00 75.88 278 VAL A N 1
ATOM 2193 C CA . VAL A 1 278 ? -1.420 15.292 15.344 1.00 75.88 278 VAL A CA 1
ATOM 2194 C C . VAL A 1 278 ? -1.086 15.544 13.879 1.00 75.88 278 VAL A C 1
ATOM 2196 O O . VAL A 1 278 ? 0.087 15.593 13.513 1.00 75.88 278 VAL A O 1
ATOM 2199 N N . ASP A 1 279 ? -2.104 15.730 13.043 1.00 70.25 279 ASP A N 1
ATOM 2200 C CA . ASP A 1 279 ? -1.935 15.929 11.608 1.00 70.25 279 ASP A CA 1
ATOM 2201 C C . ASP A 1 279 ? -2.302 17.354 11.181 1.00 70.25 279 ASP A C 1
ATOM 2203 O O . ASP A 1 279 ? -3.307 17.619 10.523 1.00 70.25 279 ASP A O 1
ATOM 2207 N N . ARG A 1 280 ? -1.419 18.296 11.532 1.00 64.50 280 ARG A N 1
ATOM 2208 C CA . ARG A 1 280 ? -1.528 19.709 11.124 1.00 64.50 280 ARG A CA 1
ATOM 2209 C C . ARG A 1 280 ? -1.442 19.922 9.609 1.00 64.50 280 ARG A C 1
ATOM 2211 O O . ARG A 1 280 ? -1.791 21.001 9.136 1.00 64.50 280 ARG A O 1
ATOM 2218 N N . ALA A 1 281 ? -0.958 18.919 8.874 1.00 62.19 281 ALA A N 1
ATOM 2219 C CA . ALA A 1 281 ? -0.850 18.930 7.421 1.00 62.19 281 ALA A CA 1
ATOM 2220 C C . ALA A 1 281 ? -2.130 18.441 6.720 1.00 62.19 281 ALA A C 1
ATOM 2222 O O . ALA A 1 281 ? -2.193 18.511 5.497 1.00 62.19 281 ALA A O 1
ATOM 2223 N N . TRP A 1 282 ? -3.152 18.001 7.470 1.00 63.97 282 TRP A N 1
ATOM 2224 C CA . TRP A 1 282 ? -4.440 17.540 6.929 1.00 63.97 282 TRP A CA 1
ATOM 2225 C C . TRP A 1 282 ? -4.288 16.413 5.896 1.00 63.97 282 TRP A C 1
ATOM 2227 O O . TRP A 1 282 ? -5.068 16.296 4.952 1.00 63.97 282 TRP A O 1
ATOM 2237 N N . ASN A 1 283 ? -3.276 15.571 6.080 1.00 79.00 283 ASN A N 1
ATOM 2238 C CA . ASN A 1 283 ? -2.998 14.413 5.249 1.00 79.00 283 ASN A CA 1
ATOM 2239 C C . ASN A 1 283 ? -3.883 13.202 5.592 1.00 79.00 283 ASN A C 1
ATOM 2241 O O . ASN A 1 283 ? -3.873 12.225 4.858 1.00 79.00 283 ASN A O 1
ATOM 2245 N N . GLY A 1 284 ? -4.674 13.256 6.662 1.00 88.88 284 GLY A N 1
ATOM 2246 C CA . GLY A 1 284 ? -5.596 12.200 7.058 1.00 88.88 284 GLY A CA 1
ATOM 2247 C C . GLY A 1 284 ? -4.911 10.962 7.639 1.00 88.88 284 GLY A C 1
ATOM 2248 O O . GLY A 1 284 ? -3.686 10.862 7.780 1.00 88.88 284 GLY A O 1
ATOM 2249 N N . PHE A 1 285 ? -5.743 9.987 7.982 1.00 91.69 285 PHE A N 1
ATOM 2250 C CA . PHE A 1 285 ? -5.344 8.750 8.637 1.00 91.69 285 PHE A CA 1
ATOM 2251 C C . PHE A 1 285 ? -5.876 7.535 7.884 1.00 91.69 285 PHE A C 1
ATOM 2253 O O . PHE A 1 285 ? -6.795 7.630 7.069 1.00 91.69 285 PHE A O 1
ATOM 2260 N N . ARG A 1 286 ? -5.282 6.379 8.168 1.00 93.00 286 ARG A N 1
ATOM 2261 C CA . ARG A 1 286 ? -5.778 5.066 7.753 1.00 93.00 286 ARG A CA 1
ATOM 2262 C C . ARG A 1 286 ? -5.744 4.118 8.946 1.00 93.00 286 ARG A C 1
ATOM 2264 O O . ARG A 1 286 ? -4.923 4.272 9.852 1.00 93.00 286 ARG A O 1
ATOM 2271 N N . LEU A 1 287 ? -6.618 3.123 8.928 1.00 93.06 287 LEU A N 1
ATOM 2272 C CA . LEU A 1 287 ? -6.518 1.942 9.767 1.00 93.06 287 LEU A CA 1
ATOM 2273 C C . LEU A 1 287 ? -5.777 0.857 8.998 1.00 93.06 287 LEU A C 1
ATOM 2275 O O . LEU A 1 287 ? -6.023 0.623 7.815 1.00 93.06 287 LEU A O 1
ATOM 2279 N N . VAL A 1 288 ? -4.868 0.190 9.692 1.00 91.75 288 VAL A N 1
ATOM 2280 C CA . VAL A 1 288 ? -4.154 -0.980 9.194 1.00 91.75 288 VAL A CA 1
ATOM 2281 C C . VAL A 1 288 ? -4.450 -2.122 10.141 1.00 91.75 288 VAL A C 1
ATOM 2283 O O . VAL A 1 288 ? -4.170 -2.027 11.335 1.00 91.75 288 VAL A O 1
ATOM 2286 N N . TYR A 1 289 ? -4.998 -3.208 9.619 1.00 90.50 289 TYR A N 1
ATOM 2287 C CA . TYR A 1 289 ? -5.069 -4.454 10.362 1.00 90.50 289 TYR A CA 1
ATOM 2288 C C . TYR A 1 289 ? -3.662 -5.064 10.445 1.00 90.50 289 TYR A C 1
ATOM 2290 O O . TYR A 1 289 ? -3.026 -5.333 9.423 1.00 90.50 289 TYR A O 1
ATOM 2298 N N . GLN A 1 290 ? -3.172 -5.228 11.673 1.00 77.62 290 GLN A N 1
ATOM 2299 C CA . GLN A 1 290 ? -1.849 -5.763 12.012 1.00 77.62 290 GLN A CA 1
ATOM 2300 C C . GLN A 1 290 ? -1.930 -7.111 12.743 1.00 77.62 290 GLN A C 1
ATOM 2302 O O . GLN A 1 290 ? -0.891 -7.686 13.073 1.00 77.62 290 GLN A O 1
ATOM 2307 N N . GLY A 1 291 ? -3.140 -7.607 13.027 1.00 58.09 291 GLY A N 1
ATOM 2308 C CA . GLY A 1 291 ? -3.338 -8.887 13.699 1.00 58.09 291 GLY A CA 1
ATOM 2309 C C . GLY A 1 291 ? -2.661 -10.015 12.919 1.00 58.09 291 GLY A C 1
ATOM 2310 O O . GLY A 1 291 ? -2.746 -10.073 11.692 1.00 58.09 291 GLY A O 1
ATOM 2311 N N . GLN A 1 292 ? -1.931 -10.879 13.631 1.00 54.44 292 GLN A N 1
ATOM 2312 C CA . GLN A 1 292 ? -1.158 -11.968 13.031 1.00 54.44 292 GLN A CA 1
ATOM 2313 C C . GLN A 1 292 ? -2.027 -12.783 12.069 1.00 54.44 292 GLN A C 1
ATOM 2315 O O . GLN A 1 292 ? -2.977 -13.427 12.491 1.00 54.44 292 GLN A O 1
ATOM 2320 N N . VAL A 1 293 ? -1.700 -12.788 10.780 1.00 46.91 293 VAL A N 1
ATOM 2321 C CA . VAL A 1 293 ? -2.330 -13.699 9.821 1.00 46.91 293 VAL A CA 1
ATOM 2322 C C . VAL A 1 293 ? -1.524 -15.001 9.853 1.00 46.91 293 VAL A C 1
ATOM 2324 O O . VAL A 1 293 ? -0.487 -15.108 9.214 1.00 46.91 293 VAL A O 1
ATOM 2327 N N . ASP A 1 294 ? -1.952 -15.946 10.694 1.00 38.12 294 ASP A N 1
ATOM 2328 C CA . ASP A 1 294 ? -1.582 -17.376 10.698 1.00 38.12 294 ASP A CA 1
ATOM 2329 C C . ASP A 1 294 ? -0.085 -17.788 10.617 1.00 38.12 294 ASP A C 1
ATOM 2331 O O . ASP A 1 294 ? 0.197 -18.881 10.138 1.00 38.12 294 ASP A O 1
ATOM 2335 N N . THR A 1 295 ? 0.893 -17.011 11.118 1.00 33.50 295 THR A N 1
ATOM 2336 C CA . THR A 1 295 ? 2.200 -17.491 11.670 1.00 33.50 295 THR A CA 1
ATOM 2337 C C . THR A 1 295 ? 3.108 -16.317 12.102 1.00 33.50 295 THR A C 1
ATOM 2339 O O . THR A 1 295 ? 2.929 -15.196 11.627 1.00 33.50 295 THR A O 1
ATOM 2342 N N . PRO A 1 296 ? 4.102 -16.517 12.999 1.00 32.56 296 PRO A N 1
ATOM 2343 C CA . PRO A 1 296 ? 5.054 -15.487 13.420 1.00 32.56 296 PRO A CA 1
ATOM 2344 C C . PRO A 1 296 ? 6.167 -15.295 12.375 1.00 32.56 296 PRO A C 1
ATOM 2346 O O . PRO A 1 296 ? 7.354 -15.359 12.685 1.00 32.56 296 PRO A O 1
ATOM 2349 N N . THR A 1 297 ? 5.794 -15.052 11.125 1.00 36.81 297 THR A N 1
ATOM 2350 C CA . THR A 1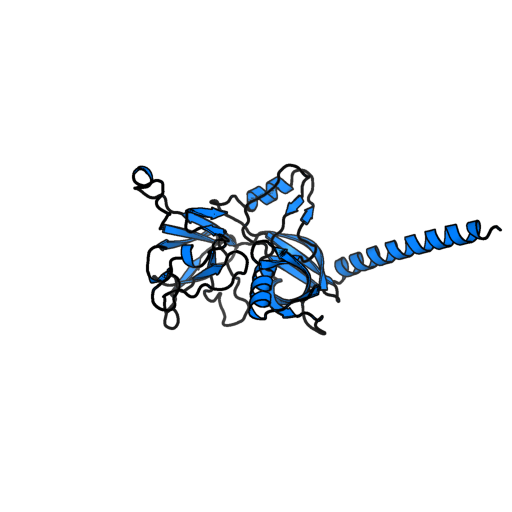 297 ? 6.689 -14.499 10.111 1.00 36.81 297 THR A CA 1
ATOM 2351 C C . THR A 1 297 ? 5.999 -13.279 9.520 1.00 36.81 297 THR A C 1
ATOM 2353 O O . THR A 1 297 ? 4.807 -13.295 9.249 1.00 36.81 297 THR A O 1
ATOM 2356 N N . ALA A 1 298 ? 6.710 -12.154 9.481 1.00 39.06 298 ALA A N 1
ATOM 2357 C CA . ALA A 1 298 ? 7.077 -11.377 8.293 1.00 39.06 298 ALA A CA 1
ATOM 2358 C C . ALA A 1 298 ? 6.161 -11.284 7.030 1.00 39.06 298 ALA A C 1
ATOM 2360 O O . ALA A 1 298 ? 6.452 -10.441 6.176 1.00 39.06 298 ALA A O 1
ATOM 2361 N N . ASP A 1 299 ? 5.096 -12.080 6.911 1.00 42.72 299 ASP A N 1
ATOM 2362 C CA . ASP A 1 299 ? 4.302 -12.374 5.711 1.00 42.72 299 ASP A CA 1
ATOM 2363 C C . ASP A 1 299 ? 2.802 -12.081 5.904 1.00 42.72 299 ASP A C 1
ATOM 2365 O O . ASP A 1 299 ? 1.991 -12.387 5.026 1.00 42.72 299 ASP A O 1
ATOM 2369 N N . ALA A 1 300 ? 2.423 -11.471 7.035 1.00 53.47 300 ALA A N 1
ATOM 2370 C CA . ALA A 1 300 ? 1.046 -11.071 7.301 1.00 53.47 300 ALA A CA 1
ATOM 2371 C C . ALA A 1 300 ? 0.562 -10.079 6.233 1.00 53.47 300 ALA A C 1
ATOM 2373 O O . ALA A 1 300 ? 1.133 -9.003 6.036 1.00 53.47 300 ALA A O 1
ATOM 2374 N N . GLU A 1 301 ? -0.501 -10.461 5.532 1.00 64.75 301 GLU A N 1
ATOM 2375 C CA . GLU A 1 301 ? -1.159 -9.617 4.549 1.00 64.75 301 GLU A CA 1
ATOM 2376 C C . GLU A 1 301 ? -1.794 -8.421 5.260 1.00 64.75 301 GLU A C 1
ATOM 2378 O O . GLU A 1 301 ? -2.779 -8.569 5.980 1.00 64.75 301 GLU A O 1
ATOM 2383 N N . GLN A 1 302 ? -1.210 -7.234 5.087 1.00 76.50 302 GLN A N 1
ATOM 2384 C CA . GLN A 1 302 ? -1.733 -6.027 5.719 1.00 76.50 302 GLN A CA 1
ATOM 2385 C C . GLN A 1 302 ? -2.986 -5.567 4.974 1.00 76.50 302 GLN A C 1
ATOM 2387 O O . GLN A 1 302 ? -2.988 -5.425 3.749 1.00 76.50 302 GLN A O 1
ATOM 2392 N N . ILE A 1 303 ? -4.066 -5.371 5.727 1.00 89.31 303 ILE A N 1
ATOM 2393 C CA . ILE A 1 303 ? -5.357 -4.914 5.210 1.00 89.31 303 ILE A CA 1
ATOM 2394 C C . ILE A 1 303 ? -5.497 -3.447 5.599 1.00 89.31 303 ILE A C 1
ATOM 2396 O O . ILE A 1 303 ? -5.460 -3.117 6.786 1.00 89.31 303 ILE A O 1
ATOM 2400 N N . LEU A 1 304 ? -5.625 -2.569 4.604 1.00 91.44 304 LEU A N 1
ATOM 2401 C CA . LEU A 1 304 ? -5.704 -1.126 4.810 1.00 91.44 304 LEU A CA 1
ATOM 2402 C C . LEU A 1 304 ? -7.109 -0.602 4.560 1.00 91.44 304 LEU A C 1
ATOM 2404 O O . LEU A 1 304 ? -7.824 -1.049 3.660 1.00 91.44 304 LEU A O 1
ATOM 2408 N N . SER A 1 305 ? -7.465 0.402 5.347 1.00 92.19 305 SER A N 1
ATOM 2409 C CA . SER A 1 305 ? -8.640 1.219 5.121 1.00 92.19 305 SER A CA 1
ATOM 2410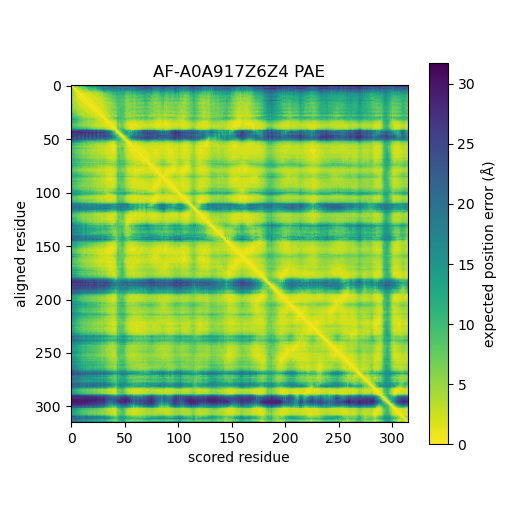 C C . SER A 1 305 ? -8.397 2.266 4.039 1.00 92.19 305 SER A C 1
ATOM 2412 O O . SER A 1 305 ? -7.264 2.701 3.788 1.00 92.19 305 SER A O 1
ATOM 2414 N N . ALA A 1 306 ? -9.499 2.739 3.466 1.00 90.25 306 ALA A N 1
ATOM 2415 C CA . ALA A 1 306 ? -9.580 4.033 2.800 1.00 90.25 306 ALA A CA 1
ATOM 2416 C C . ALA A 1 306 ? -9.028 5.157 3.704 1.00 90.25 306 ALA A C 1
ATOM 2418 O O . ALA A 1 306 ? -8.999 5.007 4.937 1.00 90.25 306 ALA A O 1
ATOM 2419 N N . ARG A 1 307 ? -8.571 6.263 3.113 1.00 90.56 307 ARG A N 1
ATOM 2420 C CA . ARG A 1 307 ? -8.090 7.422 3.881 1.00 90.56 307 ARG A CA 1
ATOM 2421 C C . ARG A 1 307 ? -9.294 8.127 4.492 1.00 90.56 307 ARG A C 1
ATOM 2423 O O . ARG A 1 307 ? -10.320 8.261 3.847 1.00 90.56 307 ARG A O 1
ATOM 2430 N N . PHE A 1 308 ? -9.181 8.569 5.737 1.00 89.12 308 PHE A N 1
ATOM 2431 C CA . PHE A 1 308 ? -10.240 9.317 6.408 1.00 89.12 308 PHE A CA 1
ATOM 2432 C C . PHE A 1 308 ? -9.674 10.501 7.184 1.00 89.12 308 PHE A C 1
ATOM 2434 O O . PHE A 1 308 ? -8.504 10.518 7.578 1.00 89.12 308 PHE A O 1
ATOM 2441 N N . PHE A 1 309 ? -10.519 11.497 7.434 1.00 86.12 309 PHE A N 1
ATOM 2442 C CA . PHE A 1 309 ? -10.127 12.729 8.114 1.00 86.12 309 PHE A CA 1
ATOM 2443 C C . PHE A 1 309 ? -10.894 12.917 9.414 1.00 86.12 309 PHE A C 1
ATOM 2445 O O . PHE A 1 309 ? -12.070 12.578 9.526 1.00 86.12 309 PHE A O 1
ATOM 2452 N N . ARG A 1 310 ? -10.250 13.541 10.408 1.00 75.62 310 ARG A N 1
ATOM 2453 C CA . ARG A 1 310 ? -10.889 13.774 11.712 1.00 75.62 310 ARG A CA 1
ATOM 2454 C C . ARG A 1 310 ? -12.107 14.698 11.632 1.00 75.62 310 ARG A C 1
ATOM 2456 O O . ARG A 1 310 ? -13.021 14.531 12.432 1.00 75.62 310 ARG A O 1
ATOM 2463 N N . ARG A 1 311 ? -12.119 15.649 10.690 1.00 72.44 311 ARG A N 1
ATOM 2464 C CA . ARG A 1 311 ? -13.253 16.555 10.423 1.00 72.44 311 ARG A CA 1
ATOM 2465 C C . ARG A 1 311 ? -14.408 15.885 9.668 1.00 72.44 311 ARG A C 1
ATOM 2467 O O . ARG A 1 311 ? -15.395 16.548 9.386 1.00 72.44 311 ARG A O 1
ATOM 2474 N N . GLY A 1 312 ? -14.291 14.593 9.372 1.00 71.19 312 GLY A N 1
ATOM 2475 C CA . GLY A 1 312 ? -15.203 13.872 8.498 1.00 71.19 312 GLY A CA 1
ATOM 2476 C C . GLY A 1 312 ? -14.697 13.818 7.065 1.00 71.19 312 GLY A C 1
ATOM 2477 O O . GLY A 1 312 ? -13.788 14.552 6.681 1.00 71.19 312 GLY A O 1
ATOM 2478 N N . GLY A 1 313 ? -15.276 12.900 6.297 1.00 77.31 313 GLY A N 1
ATOM 2479 C CA . GLY A 1 313 ? -14.813 12.560 4.958 1.00 77.31 313 GLY A CA 1
ATOM 2480 C C . GLY A 1 313 ? -13.934 11.313 4.950 1.00 77.31 313 GLY A C 1
ATOM 2481 O O . GLY A 1 313 ? -13.066 11.113 5.805 1.00 77.31 313 GLY A O 1
ATOM 2482 N N . VAL A 1 314 ? -14.203 10.477 3.961 1.00 80.31 314 VAL A N 1
ATOM 2483 C CA . VAL A 1 314 ? -13.402 9.327 3.564 1.00 80.31 314 VAL A CA 1
ATOM 2484 C C . VAL A 1 314 ? -13.090 9.547 2.085 1.00 80.31 314 VAL A C 1
ATOM 2486 O O . VAL A 1 314 ? -13.962 10.074 1.391 1.00 80.31 314 VAL A O 1
ATOM 2489 N N . ASP A 1 315 ? -11.872 9.205 1.666 1.00 72.88 315 ASP A N 1
ATOM 2490 C CA . ASP A 1 315 ? -11.390 9.194 0.275 1.00 72.88 315 ASP A CA 1
ATOM 2491 C C . ASP A 1 315 ? -11.395 7.765 -0.284 1.00 72.88 315 ASP A C 1
ATOM 2493 O O . ASP A 1 315 ? -10.881 6.853 0.411 1.00 72.88 315 ASP A O 1
#

Secondary structure (DSSP, 8-state):
--HHHHHHHHHHHHHHHHHHHHHHHHHHHHHHSEEEEEEBPP-----SSS-SEEE--BHHHHHHHHHHHHTT---SEEEEEEEE-TT-BEEEEEEESS--SSSEEEEEEEEEE-TTS-EEEE-S--EEE-STTHHHHHHHHH--TTS-B--EEEEEEE-TT--EEEEEEEE-SEEEEEEEPPPTTTTT-TTSPP-EEEEEEEE-SSS-EEEEE-TT-TTEEEEETTT-PBP-BS---TT--PEEEEE-TT-EEEEEEETTSGGGSBP-SSSPBPHHHH-TT---EEEEE-S--SSSSS----EEPPPB-TTS-B-

Solvent-accessible surface area (backbone atoms only — not comparable to full-atom values): 17295 Å² total; per-residue (Å²): 132,59,70,66,72,58,50,53,58,50,54,51,50,50,52,51,49,55,52,50,52,56,51,52,51,52,53,47,22,74,74,70,27,55,73,36,22,47,42,31,47,48,53,57,89,84,79,96,82,83,68,38,51,43,82,52,54,46,48,52,55,24,42,42,45,30,53,29,61,74,68,68,60,84,50,54,48,32,27,38,31,42,47,62,30,100,83,37,40,50,40,74,74,50,75,37,72,57,81,74,94,70,83,52,43,42,36,30,38,33,50,74,61,46,98,81,72,43,57,46,68,44,61,85,66,45,66,47,79,48,58,86,68,50,32,60,54,54,47,61,56,26,20,54,34,68,38,63,21,28,26,44,28,34,31,29,20,27,27,100,81,12,52,65,42,83,76,52,71,46,71,45,50,50,33,28,29,27,41,67,59,87,58,94,55,45,87,81,44,75,84,60,51,64,44,41,38,34,43,35,40,34,32,63,35,97,53,72,44,63,44,31,38,44,96,82,46,62,19,46,43,50,20,38,50,69,24,60,44,73,56,62,41,51,58,78,58,92,80,61,76,61,42,84,42,80,29,47,60,72,32,71,51,74,50,77,43,55,56,77,40,63,54,61,17,30,60,46,97,89,54,76,32,50,66,64,70,73,42,79,78,71,64,38,29,23,46,33,44,68,37,66,44,92,53,104,51,105,51,49,80,72,48,62,43,31,36,34,36,65,76,47,64,52,48

Nearest PDB structures (foldseek):
  3isy-assembly1_A  TM=5.185E-01  e=9.522E-02  Bacillus subtilis
  4lnv-assembly3_C  TM=2.001E-01  e=1.190E-01  Anopheles gambiae
  5y3b-assembly1_F  TM=2.844E-01  e=9.115E+00  Mus musculus

Organism: NCBI:txid502051

pLDDT: mean 83.86, std 13.13, range [32.56, 97.06]

Foldseek 3Di:
DPPVVVVVVVVVVVVVVVVVVVVVQVVCLLVPFDKAWFWFDLDADDDPDDFQKGFGHTPQQLQQLQQCVVVVPDAQKKKFAWDAFPVRHTDTDHIDNDFDPDHAIAIWGWDDADPLRTTPIDSPPRMGHDPGPVSVVVVVQCHHFQDWGWIKIFIWGADPRRRTDTDGIDTDQKIKGKFADDDPCCVVCVQDFGFKIKIKIWRNDQAKWKAWADPLRLQKFKAQQRNRHTFAAPDDCVPPDTDIDIHHNGRMDMDIGGQVDRRNFGDDPPDTHRPCRVCVVQSAMKMWRNGDGPDPDPRDDIDIYFGAGRSTDGD

InterPro domains:
  IPR025833 GDYXXLXY protein [PF14345] (15-167)

Mean predicted aligned error: 7.99 Å